Protein AF-A0A9W7L3V3-F1 (afdb_monomer)

Solvent-accessible surface area (backbone atoms only — not comparable to full-atom values): 12065 Å² total; per-residue (Å²): 108,57,69,56,48,26,57,43,50,62,50,76,96,56,59,62,76,46,76,46,72,43,87,90,43,70,44,82,52,103,77,35,40,34,32,35,32,40,40,28,41,88,87,49,75,46,61,32,34,37,39,40,37,42,56,82,81,44,80,87,52,54,62,63,61,46,52,52,52,48,41,38,55,54,39,51,51,47,41,38,67,70,45,41,58,59,43,40,75,61,70,37,96,65,66,49,62,41,29,66,52,72,48,60,73,84,72,54,70,85,62,62,52,89,65,69,70,78,80,75,88,65,96,62,83,43,26,37,37,44,32,29,46,58,73,66,71,93,80,57,87,87,68,80,84,68,52,71,69,56,48,54,51,51,52,51,51,51,51,48,53,52,62,63,54,59,91,40,58,68,64,52,51,52,47,45,74,74,44,61,47,49,39,92,77,44,76,76,67,51,52,69,72,55,60,72,40,46,66,70,63,72,76,109

Nearest PDB structures (foldseek):
  3tud-assembly1_A  TM=5.827E-01  e=7.939E-01  Homo sapiens
  6w3w-assembly1_A  TM=7.169E-01  e=2.017E+00  synthetic construct
  5ts4-assembly3_C  TM=7.698E-01  e=6.859E+00  synthetic construct
  3f40-assembly1_A-2  TM=7.471E-01  e=6.859E+00  Cytophaga hutchinsonii ATCC 33406
  8chv-assembly1_A  TM=4.718E-01  e=4.835E+00  Homo sapiens

pLDDT: mean 83.58, std 11.46, range [47.91, 97.06]

Organism: NCBI:txid2557542

Foldseek 3Di:
DQVVVCVQLVVPPWGFPDKDFDPPQWDDDPLKIKTWIFTDTPPDTFIKIKIWGWLVSCVPDDLLVSLLSQLVVVLVQCCQPPPVVLLVVLVQPDWHWSGKDFDCVVQPDLAPALDSPDDDDDPDIHIMMTITGDDDPVQDDPDPPDDPVRVVSVVVSVVSSCVSCPPVVVSVVVSCVRRVSNDVPDPRSDNPVVVVCPVVVVVD

Structure (mmCIF, N/CA/C/O backbone):
data_AF-A0A9W7L3V3-F1
#
_entry.id   AF-A0A9W7L3V3-F1
#
loop_
_atom_site.group_PDB
_atom_site.id
_atom_site.type_symbol
_atom_site.label_atom_id
_atom_site.label_alt_id
_atom_site.label_comp_id
_atom_site.label_asym_id
_atom_site.label_entity_id
_atom_site.label_seq_id
_atom_site.pdbx_PDB_ins_code
_atom_site.Cartn_x
_atom_site.Cartn_y
_atom_site.Cartn_z
_atom_site.occupancy
_atom_site.B_iso_or_equiv
_atom_site.auth_seq_id
_atom_site.auth_comp_id
_atom_site.auth_asym_id
_atom_site.auth_atom_id
_atom_site.pdbx_PDB_model_num
ATOM 1 N N . LYS A 1 1 ? -12.763 19.383 -1.040 1.00 78.56 1 LYS A N 1
ATOM 2 C CA . LYS A 1 1 ? -11.658 18.796 -0.243 1.00 78.56 1 LYS A CA 1
ATOM 3 C C . LYS A 1 1 ? -12.164 17.747 0.748 1.00 78.56 1 LYS A C 1
ATOM 5 O O . LYS A 1 1 ? -11.806 16.600 0.561 1.00 78.56 1 LYS A O 1
ATOM 10 N N . LEU A 1 2 ? -13.008 18.073 1.742 1.00 86.69 2 LEU A N 1
ATOM 11 C CA . LEU A 1 2 ? -13.547 17.042 2.655 1.00 86.69 2 LEU A CA 1
ATOM 12 C C . LEU A 1 2 ? -14.584 16.123 1.993 1.00 86.69 2 LEU A C 1
ATOM 14 O O . LEU A 1 2 ? -14.507 14.920 2.183 1.00 86.69 2 LEU A O 1
ATOM 18 N N . ASP A 1 3 ? -15.482 16.660 1.161 1.00 85.88 3 ASP A N 1
ATOM 19 C CA . ASP A 1 3 ? -16.473 15.831 0.448 1.00 85.88 3 ASP A CA 1
ATOM 20 C C . ASP A 1 3 ? -15.813 14.873 -0.560 1.00 85.88 3 ASP A C 1
ATOM 22 O O . ASP A 1 3 ? -16.215 13.727 -0.713 1.00 85.88 3 ASP A O 1
ATOM 26 N N . GLU A 1 4 ? -14.743 15.335 -1.209 1.00 87.94 4 GLU A N 1
ATOM 27 C CA . GLU A 1 4 ? -13.908 14.523 -2.099 1.00 87.94 4 GLU A CA 1
ATOM 28 C C . GLU A 1 4 ? -13.184 13.412 -1.330 1.00 87.94 4 GLU A C 1
ATOM 30 O O . GLU A 1 4 ? -13.171 12.268 -1.766 1.00 87.94 4 GLU A O 1
ATOM 35 N N . LEU A 1 5 ? -12.640 13.721 -0.149 1.00 87.69 5 LEU A N 1
ATOM 36 C CA . LEU A 1 5 ? -12.039 12.712 0.718 1.00 87.69 5 LEU A CA 1
ATOM 37 C C . LEU A 1 5 ? -13.082 11.714 1.239 1.00 87.69 5 LEU A C 1
ATOM 39 O O . LEU A 1 5 ? -12.801 10.524 1.273 1.00 87.69 5 LEU A O 1
ATOM 43 N N . ALA A 1 6 ? -14.290 12.162 1.587 1.00 88.69 6 ALA A N 1
ATOM 44 C CA . ALA A 1 6 ? -15.390 11.277 1.972 1.00 88.69 6 ALA A CA 1
ATOM 45 C C . ALA A 1 6 ? -15.761 10.319 0.832 1.00 88.69 6 ALA A C 1
ATOM 47 O O . ALA A 1 6 ? -15.927 9.122 1.067 1.00 88.69 6 ALA A O 1
ATOM 48 N N . PHE A 1 7 ? -15.802 10.827 -0.404 1.00 90.00 7 PHE A N 1
ATOM 49 C CA . PHE A 1 7 ? -15.997 10.013 -1.599 1.00 90.00 7 PHE A CA 1
ATOM 50 C C . PHE A 1 7 ? -14.869 8.990 -1.787 1.00 90.00 7 PHE A C 1
ATOM 52 O O . PHE A 1 7 ? -15.156 7.808 -1.971 1.00 90.00 7 PHE A O 1
ATOM 59 N N . ILE A 1 8 ? -13.603 9.417 -1.684 1.00 90.69 8 ILE A N 1
ATOM 60 C CA . ILE A 1 8 ? -12.429 8.536 -1.804 1.00 90.69 8 ILE A CA 1
ATOM 61 C C . ILE A 1 8 ? -12.463 7.429 -0.749 1.00 90.69 8 ILE A C 1
ATOM 63 O O . ILE A 1 8 ? -12.209 6.281 -1.086 1.00 90.69 8 ILE A O 1
ATOM 67 N N . LEU A 1 9 ? -12.788 7.760 0.503 1.00 91.00 9 LEU A N 1
ATOM 68 C CA . LEU A 1 9 ? -12.834 6.818 1.626 1.00 91.00 9 LEU A CA 1
ATOM 69 C C . LEU A 1 9 ? -14.099 5.942 1.645 1.00 91.00 9 LEU A C 1
ATOM 71 O O . LEU A 1 9 ? -14.277 5.148 2.568 1.00 91.00 9 LEU A O 1
ATOM 75 N N . GLY A 1 10 ? -15.007 6.109 0.677 1.00 87.62 10 GLY A N 1
ATOM 76 C CA . GLY A 1 10 ? -16.251 5.346 0.607 1.00 87.62 10 GLY A CA 1
ATOM 77 C C . GLY A 1 10 ? -17.235 5.632 1.747 1.00 87.62 10 GLY A C 1
ATOM 78 O O . GLY A 1 10 ? -18.120 4.814 1.997 1.00 87.62 10 GLY A O 1
ATOM 79 N N . ILE A 1 11 ? -17.110 6.777 2.427 1.00 86.62 11 ILE A N 1
ATOM 80 C CA . ILE A 1 11 ? -18.012 7.195 3.505 1.00 86.62 11 ILE A CA 1
ATOM 81 C C . ILE A 1 11 ? -19.306 7.701 2.862 1.00 86.62 11 ILE A C 1
ATOM 83 O O . ILE A 1 11 ? -19.408 8.841 2.408 1.00 86.62 11 ILE A O 1
ATOM 87 N N . LYS A 1 12 ? -20.288 6.803 2.774 1.00 76.81 12 LYS A N 1
ATOM 88 C CA . LYS A 1 12 ? -21.648 7.080 2.306 1.00 76.81 12 LYS A CA 1
ATOM 89 C C . LYS A 1 12 ? -22.487 7.379 3.547 1.00 76.81 12 LYS A C 1
ATOM 91 O O . LYS A 1 12 ? -22.367 6.672 4.536 1.00 76.81 12 LYS A O 1
ATOM 96 N N . ASP A 1 13 ? -23.284 8.439 3.512 1.00 81.44 13 ASP A N 1
ATOM 97 C CA . ASP A 1 13 ? -24.241 8.823 4.569 1.00 81.44 13 ASP A CA 1
ATOM 98 C C . ASP A 1 13 ? -23.689 9.594 5.779 1.00 81.44 13 ASP A C 1
ATOM 100 O O . ASP A 1 13 ? -24.468 10.058 6.613 1.00 81.44 13 ASP A O 1
ATOM 104 N N . GLU A 1 14 ? -22.382 9.854 5.840 1.00 83.69 14 GLU A N 1
ATOM 105 C CA . GLU A 1 14 ? -21.799 10.714 6.871 1.00 83.69 14 GLU A CA 1
ATOM 106 C C . GLU A 1 14 ? -20.938 11.828 6.287 1.00 83.69 14 GLU A C 1
ATOM 108 O O . GLU A 1 14 ? -20.181 11.649 5.334 1.00 83.69 14 GLU A O 1
ATOM 113 N N . LYS A 1 15 ? -21.037 13.011 6.898 1.00 89.25 15 LYS A N 1
ATOM 114 C CA . LYS A 1 15 ? -20.174 14.137 6.565 1.00 89.25 15 LYS A CA 1
ATOM 115 C C . LYS A 1 15 ? -18.914 14.074 7.420 1.00 89.25 15 LYS A C 1
ATOM 117 O O . LYS A 1 15 ? -19.008 14.112 8.647 1.00 89.25 15 LYS A O 1
ATOM 122 N N . ILE A 1 16 ? -17.751 14.058 6.772 1.00 92.31 16 ILE A N 1
ATOM 123 C CA . ILE A 1 16 ? -16.480 14.319 7.451 1.00 92.31 16 ILE A CA 1
ATOM 124 C C . ILE A 1 16 ? -16.509 15.762 7.960 1.00 92.31 16 ILE A C 1
ATOM 126 O O . ILE A 1 16 ? -16.655 16.710 7.181 1.00 92.31 16 ILE A O 1
ATOM 130 N N . THR A 1 17 ? -16.390 15.928 9.271 1.00 94.44 17 THR A N 1
ATOM 131 C CA . THR A 1 17 ? -16.373 17.237 9.931 1.00 94.44 17 THR A CA 1
ATOM 132 C C . THR A 1 17 ? -14.948 17.738 10.117 1.00 94.44 17 THR A C 1
ATOM 134 O O . THR A 1 17 ? -14.705 18.937 9.993 1.00 94.44 17 THR A O 1
ATOM 137 N N . GLU A 1 18 ? -14.004 16.827 10.342 1.00 95.12 18 GLU A N 1
ATOM 138 C CA . GLU A 1 18 ? -12.602 17.149 10.572 1.00 95.12 18 GLU A CA 1
ATOM 139 C C . GLU A 1 18 ? -11.690 16.017 10.097 1.00 95.12 18 GLU A C 1
ATOM 141 O O . GLU A 1 18 ? -12.019 14.835 10.207 1.00 95.12 18 GLU A O 1
ATOM 146 N N . VAL A 1 19 ? -10.518 16.399 9.585 1.00 95.06 19 VAL A N 1
ATOM 147 C CA . VAL A 1 19 ? -9.398 15.484 9.360 1.00 95.06 19 VAL A CA 1
ATOM 148 C C . VAL A 1 19 ? -8.136 16.135 9.882 1.00 95.06 19 VAL A C 1
ATOM 150 O O . VAL A 1 19 ? -7.803 17.254 9.487 1.00 95.06 19 VAL A O 1
ATOM 153 N N . SER A 1 20 ? -7.420 15.419 10.738 1.00 95.75 20 SER A N 1
ATOM 154 C CA . SER A 1 20 ? -6.125 15.839 11.258 1.00 95.75 20 SER A CA 1
ATOM 155 C C . SER A 1 20 ? -5.108 14.711 11.144 1.00 95.75 20 SER A C 1
ATOM 157 O O . SER A 1 20 ? -5.455 13.533 11.068 1.00 95.75 20 SER A O 1
ATOM 159 N N . ILE A 1 21 ? -3.831 15.074 11.091 1.00 95.50 21 ILE A N 1
ATOM 160 C CA . ILE A 1 21 ? -2.746 14.104 11.203 1.00 95.50 21 ILE A CA 1
ATOM 161 C C . ILE A 1 21 ? -2.566 13.793 12.689 1.00 95.50 21 ILE A C 1
ATOM 163 O O . ILE A 1 21 ? -2.474 14.710 13.505 1.00 95.50 21 ILE A O 1
ATOM 167 N N . SER A 1 22 ? -2.515 12.509 13.042 1.00 93.12 22 SER A N 1
ATOM 168 C CA . SER A 1 22 ? -2.197 12.080 14.400 1.00 93.12 22 SER A CA 1
ATOM 169 C C . SER A 1 22 ? -0.771 12.529 14.734 1.00 93.12 22 SER A C 1
ATOM 171 O O . SER A 1 22 ? 0.158 12.098 14.044 1.00 93.12 22 SER A O 1
ATOM 173 N N . PRO A 1 23 ? -0.563 13.351 15.775 1.00 92.31 23 PRO A N 1
ATOM 174 C CA . PRO A 1 23 ? 0.755 13.899 16.074 1.00 92.31 23 PRO A CA 1
ATOM 175 C C . PRO A 1 23 ? 1.817 12.813 16.273 1.00 92.31 23 PRO A C 1
ATOM 177 O O . PRO A 1 23 ? 1.608 11.871 17.039 1.00 92.31 23 PRO A O 1
ATOM 180 N N . GLY A 1 24 ? 2.960 12.954 15.598 1.00 89.75 24 GLY A N 1
ATOM 181 C CA . GLY A 1 24 ? 4.094 12.032 15.713 1.00 89.75 24 GLY A CA 1
ATOM 182 C C . GLY A 1 24 ? 3.933 10.735 14.917 1.00 89.75 24 GLY A C 1
ATOM 183 O O . GLY A 1 24 ? 4.764 9.839 15.049 1.00 89.75 24 GLY A O 1
ATOM 184 N N . SER A 1 25 ? 2.880 10.621 14.104 1.00 91.44 25 SER A N 1
ATOM 185 C CA . SER A 1 25 ? 2.678 9.487 13.195 1.00 91.44 25 SER A CA 1
ATOM 186 C C . SER A 1 25 ? 3.326 9.692 11.826 1.00 91.44 25 SER A C 1
ATOM 188 O O . SER A 1 25 ? 3.363 8.767 11.015 1.00 91.44 25 SER A O 1
ATOM 190 N N . GLU A 1 26 ? 3.809 10.901 11.550 1.00 94.62 26 GLU A N 1
ATOM 191 C CA . GLU A 1 26 ? 4.428 11.271 10.290 1.00 94.62 26 GLU A CA 1
ATOM 192 C C . GLU A 1 26 ? 5.768 10.564 10.112 1.00 94.62 26 GLU A C 1
ATOM 194 O O . GLU A 1 26 ? 6.713 10.730 10.885 1.00 94.62 26 GLU A O 1
ATOM 199 N N . VAL A 1 27 ? 5.861 9.785 9.043 1.00 90.44 27 VAL A N 1
ATOM 200 C CA . VAL A 1 27 ? 7.060 9.051 8.669 1.00 90.44 27 VAL A CA 1
ATOM 201 C C . VAL A 1 27 ? 7.460 9.475 7.262 1.00 90.44 27 VAL A C 1
ATOM 203 O O . VAL A 1 27 ? 6.760 9.206 6.284 1.00 90.44 27 VAL A O 1
ATOM 206 N N . HIS A 1 28 ? 8.625 10.113 7.163 1.00 89.44 28 HIS A N 1
ATOM 207 C CA . HIS A 1 28 ? 9.255 10.469 5.895 1.00 89.44 28 HIS A CA 1
ATOM 208 C C . HIS A 1 28 ? 10.334 9.436 5.565 1.00 89.44 28 HIS A C 1
ATOM 210 O O . HIS A 1 28 ? 11.408 9.413 6.168 1.00 89.44 28 HIS A O 1
ATOM 216 N N . GLN A 1 29 ? 10.043 8.557 4.610 1.0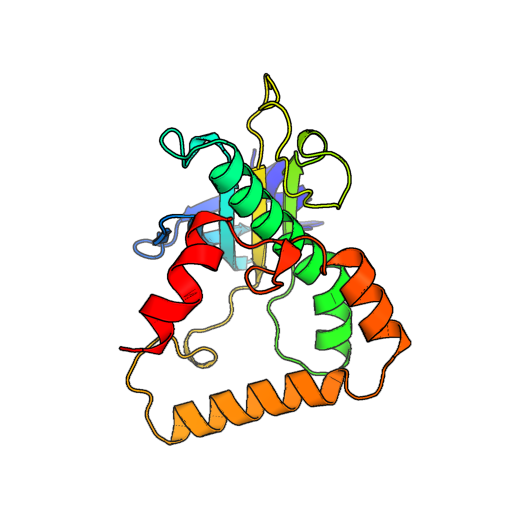0 83.81 29 GLN A N 1
ATOM 217 C CA . GLN A 1 29 ? 11.001 7.596 4.073 1.00 83.81 29 GLN A CA 1
ATOM 218 C C . GLN A 1 29 ? 11.614 8.121 2.776 1.00 83.81 29 GLN A C 1
ATOM 220 O O . GLN A 1 29 ? 11.076 8.997 2.104 1.00 83.81 29 GLN A O 1
ATOM 225 N N . SER A 1 30 ? 12.725 7.514 2.357 1.00 78.44 30 SER A N 1
ATOM 226 C CA . SER A 1 30 ? 13.423 7.868 1.114 1.00 78.44 30 SER A CA 1
ATOM 227 C C . SER A 1 30 ? 12.558 7.753 -0.151 1.00 78.44 30 SER A C 1
ATOM 229 O O . SER A 1 30 ? 12.917 8.309 -1.192 1.00 78.44 30 SER A O 1
ATOM 231 N N . ASN A 1 31 ? 11.437 7.027 -0.085 1.00 83.25 31 ASN A N 1
ATOM 232 C CA . ASN A 1 31 ? 10.571 6.699 -1.217 1.00 83.25 31 ASN A CA 1
ATOM 233 C C . ASN A 1 31 ? 9.077 6.972 -0.973 1.00 83.25 31 ASN A C 1
ATOM 235 O O . ASN A 1 31 ? 8.279 6.704 -1.868 1.00 83.25 31 ASN A O 1
ATOM 239 N N . SER A 1 32 ? 8.683 7.491 0.191 1.00 91.50 32 SER A N 1
ATOM 240 C CA . SER A 1 32 ? 7.276 7.754 0.511 1.00 91.50 32 SER A CA 1
ATOM 241 C C . SER A 1 32 ? 7.127 8.644 1.735 1.00 91.50 32 SER A C 1
ATOM 243 O O . SER A 1 32 ? 7.992 8.659 2.608 1.00 91.50 32 SER A O 1
ATOM 245 N N . GLU A 1 33 ? 5.979 9.298 1.837 1.00 94.06 33 GLU A N 1
ATOM 246 C CA . GLU A 1 33 ? 5.499 9.901 3.078 1.00 94.06 33 GLU A CA 1
ATOM 247 C C . GLU A 1 33 ? 4.291 9.112 3.566 1.00 94.06 33 GLU A C 1
ATOM 249 O O . GLU A 1 33 ? 3.448 8.708 2.763 1.00 94.06 33 GLU A O 1
ATOM 254 N N . SER A 1 34 ? 4.197 8.878 4.867 1.00 94.94 34 SER A N 1
ATOM 255 C CA . SER A 1 34 ? 3.033 8.229 5.463 1.00 94.94 34 SER A CA 1
ATOM 256 C C . SER A 1 34 ? 2.670 8.854 6.796 1.00 94.94 34 SER A C 1
ATOM 258 O O . SER A 1 34 ? 3.540 9.365 7.497 1.00 94.94 34 SER A O 1
ATOM 260 N N . SER A 1 35 ? 1.395 8.789 7.154 1.00 95.50 35 SER A N 1
ATOM 261 C CA . SER A 1 35 ? 0.891 9.256 8.440 1.00 95.50 35 SER A CA 1
ATOM 262 C C . SER A 1 35 ? -0.383 8.517 8.833 1.00 95.50 35 SER A C 1
ATOM 264 O O . SER A 1 35 ? -1.027 7.859 8.011 1.00 95.50 35 SER A O 1
ATOM 266 N N . LEU A 1 36 ? -0.753 8.625 10.106 1.00 95.25 36 LEU A N 1
ATOM 267 C CA . LEU A 1 36 ? -2.082 8.259 10.571 1.00 95.25 36 LEU A CA 1
ATOM 268 C C . LEU A 1 36 ? -2.969 9.502 10.529 1.00 95.25 36 LEU A C 1
ATOM 270 O O . LEU A 1 36 ? -2.602 10.554 11.049 1.00 95.25 36 LEU A O 1
ATOM 274 N N . LEU A 1 37 ? -4.137 9.380 9.915 1.00 95.88 37 LEU A N 1
ATOM 275 C CA . LEU A 1 37 ? -5.157 10.415 9.858 1.00 95.88 37 LEU A CA 1
ATOM 276 C C . LEU A 1 37 ? -6.255 10.087 10.864 1.00 95.88 37 LEU A C 1
ATOM 278 O O . LEU A 1 37 ? -6.801 8.985 10.839 1.00 95.88 37 LEU A O 1
ATOM 282 N N . LEU A 1 38 ? -6.591 11.047 11.718 1.00 96.12 38 LEU A N 1
ATOM 283 C CA . LEU A 1 38 ? -7.808 11.023 12.514 1.00 96.12 38 LEU A CA 1
ATOM 284 C C . LEU A 1 38 ? -8.923 11.648 11.677 1.00 96.12 38 LEU A C 1
ATOM 286 O O . LEU A 1 38 ? -8.882 12.842 11.376 1.00 96.12 38 LEU A O 1
ATOM 290 N N . VAL A 1 39 ? -9.894 10.830 11.280 1.00 95.19 39 VAL A N 1
ATOM 291 C CA . VAL A 1 39 ? -11.078 11.260 10.536 1.00 95.19 39 VAL A CA 1
ATOM 292 C C . VAL A 1 39 ? -12.267 11.267 11.483 1.00 95.19 39 VAL A C 1
ATOM 294 O O . VAL A 1 39 ? -12.667 10.218 11.994 1.00 95.19 39 VAL A O 1
ATOM 297 N N . THR A 1 40 ? -12.823 12.456 11.694 1.00 95.69 40 THR A N 1
ATOM 298 C CA . THR A 1 40 ? -13.990 12.688 12.543 1.00 95.69 40 THR A CA 1
ATOM 299 C C . THR A 1 40 ? -15.215 12.896 11.664 1.00 95.69 40 THR A C 1
ATOM 301 O O . THR A 1 40 ? -15.215 13.722 10.742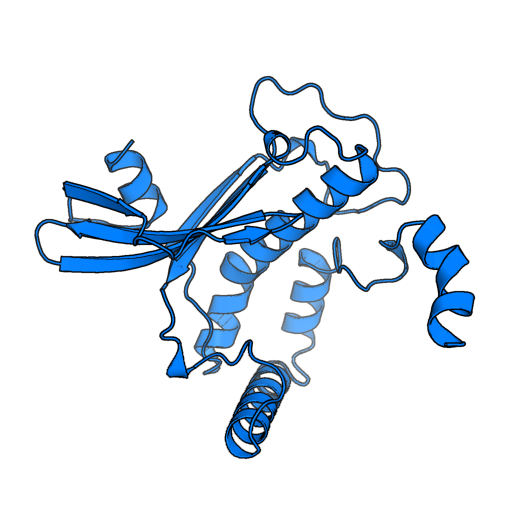 1.00 95.69 40 THR A O 1
ATOM 304 N N . THR A 1 41 ? -16.274 12.149 11.950 1.00 93.25 41 THR A N 1
ATOM 305 C CA . THR A 1 41 ? -17.606 12.341 11.378 1.00 93.25 41 THR A CA 1
ATOM 306 C C . THR A 1 41 ? -18.563 12.852 12.455 1.00 93.25 41 THR A C 1
ATOM 308 O O . THR A 1 41 ? -18.167 13.152 13.581 1.00 93.25 41 THR A O 1
ATOM 311 N N . ALA A 1 42 ? -19.848 12.988 12.127 1.00 90.12 42 ALA A N 1
ATOM 312 C CA . ALA A 1 42 ? -20.861 13.332 13.123 1.00 90.12 42 ALA A CA 1
ATOM 313 C C . ALA A 1 42 ? -21.089 12.222 14.171 1.00 90.12 42 ALA A C 1
ATOM 315 O O . ALA A 1 42 ? -21.603 12.512 15.250 1.00 90.12 42 ALA A O 1
ATOM 316 N N . SER A 1 43 ? -20.748 10.968 13.855 1.00 91.06 43 SER A N 1
ATOM 317 C CA . SER A 1 43 ? -21.075 9.794 14.673 1.00 91.06 43 SER A CA 1
ATOM 318 C C . SER A 1 43 ? -19.849 9.129 15.302 1.00 91.06 43 SER A C 1
ATOM 320 O O . SER A 1 43 ? -19.983 8.453 16.324 1.00 91.06 43 SER A O 1
ATOM 322 N N . SER A 1 44 ? -18.664 9.284 14.705 1.00 92.31 44 SER A N 1
ATOM 323 C CA . SER A 1 44 ? -17.498 8.490 15.076 1.00 92.31 44 SER A CA 1
ATOM 324 C C . SER A 1 44 ? -16.171 9.173 14.759 1.00 92.31 44 SER A C 1
ATOM 326 O O . SER A 1 44 ? -16.084 10.099 13.952 1.00 92.31 44 SER A O 1
ATOM 328 N N . ASN A 1 45 ? -15.123 8.657 15.400 1.00 93.12 45 ASN A N 1
ATOM 329 C CA . ASN A 1 45 ? -13.738 8.950 15.071 1.00 93.12 45 ASN A CA 1
ATOM 330 C C . ASN A 1 45 ? -13.089 7.664 14.572 1.00 93.12 45 ASN A C 1
ATOM 332 O O . ASN A 1 45 ? -13.214 6.616 15.210 1.00 93.12 45 ASN A O 1
ATOM 336 N N . SER A 1 46 ? -12.362 7.749 13.466 1.00 93.38 46 SER A N 1
ATOM 337 C CA . SER A 1 46 ? -11.620 6.627 12.899 1.00 93.38 46 SER A CA 1
ATOM 338 C C . SER A 1 46 ? -10.175 7.018 12.630 1.00 93.38 46 SER A C 1
ATOM 340 O O . SER A 1 46 ? -9.868 8.178 12.355 1.00 93.38 46 SER A O 1
ATOM 342 N N . VAL A 1 47 ? -9.278 6.040 12.739 1.00 95.06 47 VAL A N 1
ATOM 343 C CA . VAL A 1 47 ? -7.869 6.206 12.384 1.00 95.06 47 VAL A CA 1
ATOM 344 C C . VAL A 1 47 ? -7.631 5.497 11.060 1.00 95.06 47 VAL A C 1
ATOM 346 O O . VAL A 1 47 ? -8.000 4.334 10.890 1.00 95.06 47 VAL A O 1
ATOM 349 N N . ILE A 1 48 ? -7.016 6.207 10.123 1.00 95.44 48 ILE A N 1
ATOM 350 C CA . ILE A 1 48 ? -6.735 5.733 8.770 1.00 95.44 48 ILE A CA 1
ATOM 351 C C . ILE A 1 48 ? -5.243 5.869 8.518 1.00 95.44 48 ILE A C 1
ATOM 353 O O . ILE A 1 48 ? -4.651 6.902 8.813 1.00 95.44 48 ILE A O 1
ATOM 357 N N . PHE A 1 49 ? -4.622 4.844 7.949 1.00 95.38 49 PHE A N 1
ATOM 358 C CA . PHE A 1 49 ? -3.259 4.959 7.455 1.00 95.38 49 PHE A CA 1
ATOM 359 C C . PHE A 1 49 ? -3.275 5.594 6.065 1.00 95.38 49 PHE A C 1
ATOM 361 O O . PHE A 1 49 ? -3.946 5.094 5.164 1.00 95.38 49 PHE A O 1
ATOM 368 N N . ALA A 1 50 ? -2.526 6.676 5.883 1.00 96.00 50 ALA A N 1
ATOM 369 C CA . ALA A 1 50 ? -2.346 7.332 4.598 1.00 96.00 50 ALA A CA 1
ATOM 370 C C . ALA A 1 50 ? -0.890 7.213 4.149 1.00 96.00 50 ALA A C 1
ATOM 372 O O . ALA A 1 50 ? 0.033 7.502 4.911 1.00 96.00 50 ALA A O 1
ATOM 373 N N . LYS A 1 51 ? -0.682 6.839 2.888 1.00 96.25 51 LYS A N 1
ATOM 374 C CA . LYS A 1 51 ? 0.632 6.814 2.241 1.00 96.25 51 LYS A CA 1
ATOM 375 C C . LYS A 1 51 ? 0.580 7.596 0.944 1.00 96.25 51 LYS A C 1
ATOM 377 O O . LYS A 1 51 ? -0.329 7.411 0.142 1.00 96.25 51 LYS A O 1
ATOM 382 N N . LYS A 1 52 ? 1.577 8.446 0.724 1.00 95.06 52 LYS A N 1
ATOM 383 C CA . LYS A 1 52 ? 1.731 9.284 -0.461 1.00 95.06 52 LYS A CA 1
ATOM 384 C C . LYS A 1 52 ? 3.072 9.013 -1.128 1.00 95.06 52 LYS A C 1
ATOM 386 O O . LYS A 1 52 ? 4.123 9.022 -0.485 1.00 95.06 52 LYS A O 1
ATOM 391 N N . VAL A 1 53 ? 3.031 8.833 -2.443 1.00 93.81 53 VAL A N 1
ATOM 392 C CA . VAL A 1 53 ? 4.215 8.719 -3.295 1.00 93.81 53 VAL A CA 1
ATOM 393 C C . VAL A 1 53 ? 3.966 9.521 -4.564 1.00 93.81 53 VAL A C 1
ATOM 395 O O . VAL A 1 53 ? 3.195 9.110 -5.425 1.00 93.81 53 VAL A O 1
ATOM 398 N N . THR A 1 54 ? 4.623 10.671 -4.692 1.00 91.94 54 THR A N 1
ATOM 399 C CA . THR A 1 54 ? 4.549 11.525 -5.884 1.00 91.94 54 THR A CA 1
ATOM 400 C C . THR A 1 54 ? 5.947 11.848 -6.387 1.00 91.94 54 THR A C 1
ATOM 402 O O . THR A 1 54 ? 6.894 11.921 -5.606 1.00 91.94 54 THR A O 1
ATOM 405 N N . ALA A 1 55 ? 6.095 12.067 -7.693 1.00 88.94 55 ALA A N 1
ATOM 406 C CA . ALA A 1 55 ? 7.366 12.430 -8.320 1.00 88.94 55 ALA A CA 1
ATOM 407 C C . ALA A 1 55 ? 7.995 13.671 -7.658 1.00 88.94 55 ALA A C 1
ATOM 409 O O . ALA A 1 55 ? 9.198 13.721 -7.411 1.00 88.94 55 ALA A O 1
ATOM 410 N N . SER A 1 56 ? 7.153 14.635 -7.279 1.00 87.94 56 SER A N 1
ATOM 411 C CA . SER A 1 56 ? 7.548 15.867 -6.591 1.00 87.94 56 SER A CA 1
ATOM 412 C C . SER A 1 56 ? 8.192 15.665 -5.217 1.00 87.94 56 SER A C 1
ATOM 414 O O . SER A 1 56 ? 8.895 16.561 -4.760 1.00 87.94 56 SER A O 1
ATOM 416 N N . LEU A 1 57 ? 8.006 14.510 -4.567 1.00 86.50 57 LEU A N 1
ATOM 417 C CA . LEU A 1 57 ? 8.691 14.193 -3.307 1.00 86.50 57 LEU A CA 1
ATOM 418 C C . LEU A 1 57 ? 10.171 13.853 -3.519 1.00 86.50 57 LEU A C 1
ATOM 420 O O . LEU A 1 57 ? 10.939 13.821 -2.561 1.00 86.50 57 LEU A O 1
ATOM 424 N N . PHE A 1 58 ? 10.591 13.595 -4.763 1.00 82.19 58 PHE A N 1
ATOM 425 C CA . PHE A 1 58 ? 11.931 13.100 -5.072 1.00 82.19 58 PHE A CA 1
ATOM 426 C C . PHE A 1 58 ? 12.611 13.877 -6.210 1.00 82.19 58 PHE A C 1
ATOM 428 O O . PHE A 1 58 ? 13.101 13.256 -7.156 1.00 82.19 58 PHE A O 1
ATOM 435 N N . PRO A 1 59 ? 12.716 15.217 -6.126 1.00 81.00 59 PRO A N 1
ATOM 436 C CA . PRO A 1 59 ? 13.233 16.044 -7.221 1.00 81.00 59 PRO A CA 1
ATOM 437 C C . PRO A 1 59 ? 14.695 15.739 -7.587 1.00 81.00 59 PRO A C 1
ATOM 439 O O . PRO A 1 59 ? 15.136 16.053 -8.687 1.00 81.00 59 PRO A O 1
ATOM 442 N N . SER A 1 60 ? 15.456 15.122 -6.678 1.00 84.25 60 SER A N 1
ATOM 443 C CA . SER A 1 60 ? 16.859 14.746 -6.880 1.00 84.25 60 SER A CA 1
ATOM 444 C C . SER A 1 60 ? 17.063 13.341 -7.458 1.00 84.25 60 SER A C 1
ATOM 446 O O . SER A 1 60 ? 18.196 12.977 -7.782 1.00 84.25 60 SER A O 1
ATOM 448 N N . LYS A 1 61 ? 16.011 12.516 -7.582 1.00 83.62 61 LYS A N 1
ATOM 449 C CA . LYS A 1 61 ? 16.141 11.169 -8.155 1.00 83.62 61 LYS A CA 1
ATOM 450 C C . LYS A 1 61 ? 16.198 11.240 -9.673 1.00 83.62 61 LYS A C 1
ATOM 452 O O . LYS A 1 61 ? 15.412 11.931 -10.309 1.00 83.62 61 LYS A O 1
ATOM 457 N N . SER A 1 62 ? 17.079 10.432 -10.262 1.00 85.81 62 SER A N 1
ATOM 458 C CA . SER A 1 62 ? 17.048 10.200 -11.704 1.00 85.81 62 SER A CA 1
ATOM 459 C C . SER A 1 62 ? 15.701 9.604 -12.119 1.00 85.81 62 SER A C 1
ATOM 461 O O . SER A 1 62 ? 15.110 8.807 -11.379 1.00 85.81 62 SER A O 1
ATOM 463 N N . TRP A 1 63 ? 15.241 9.944 -13.325 1.00 84.88 63 TRP A N 1
ATOM 464 C CA . TRP A 1 63 ? 13.993 9.416 -13.875 1.00 84.88 63 TRP A CA 1
ATOM 465 C C . TRP A 1 63 ? 13.853 7.884 -13.756 1.00 84.88 63 TRP A C 1
ATOM 467 O O . TRP A 1 63 ? 12.835 7.449 -13.223 1.00 84.88 63 TRP A O 1
ATOM 477 N N . PRO A 1 64 ? 14.856 7.046 -14.100 1.00 81.38 64 PRO A N 1
ATOM 478 C CA . PRO A 1 64 ? 14.742 5.595 -13.927 1.00 81.38 64 PRO A CA 1
ATOM 479 C C . PRO A 1 64 ? 14.417 5.161 -12.485 1.00 81.38 64 PRO A C 1
ATOM 481 O O . PRO A 1 64 ? 13.597 4.270 -12.260 1.00 81.38 64 PRO A O 1
ATOM 484 N N . ASN A 1 65 ? 15.045 5.793 -11.488 1.00 81.25 65 ASN A N 1
ATOM 485 C CA . ASN A 1 65 ? 14.835 5.459 -10.077 1.00 81.25 65 ASN A CA 1
ATOM 486 C C . ASN A 1 65 ? 13.492 5.992 -9.558 1.00 81.25 65 ASN A C 1
ATOM 488 O O . ASN A 1 65 ? 12.828 5.334 -8.751 1.00 81.25 65 ASN A O 1
ATOM 492 N N . MET A 1 66 ? 13.083 7.171 -10.028 1.00 86.62 66 MET A N 1
ATOM 493 C CA . MET A 1 66 ? 11.781 7.754 -9.716 1.00 86.62 66 MET A CA 1
ATOM 494 C C . MET A 1 66 ? 10.647 6.929 -10.330 1.00 86.62 66 MET A C 1
ATOM 496 O O . MET A 1 66 ? 9.744 6.525 -9.604 1.00 86.62 66 MET A O 1
ATOM 500 N N . ARG A 1 67 ? 10.740 6.579 -11.619 1.00 84.62 67 ARG A N 1
ATOM 501 C CA . ARG A 1 67 ? 9.801 5.687 -12.313 1.00 84.62 67 ARG A CA 1
ATOM 502 C C . ARG A 1 67 ? 9.649 4.361 -11.575 1.00 84.62 67 ARG A C 1
ATOM 504 O O . ARG A 1 67 ? 8.527 3.960 -11.299 1.00 84.62 67 ARG A O 1
ATOM 511 N N . ARG A 1 68 ? 10.757 3.730 -11.164 1.00 82.50 68 ARG A N 1
ATOM 512 C CA . ARG A 1 68 ? 10.728 2.501 -10.348 1.00 82.50 68 ARG A CA 1
ATOM 513 C C . ARG A 1 68 ? 9.931 2.689 -9.051 1.00 82.50 68 ARG A C 1
ATOM 515 O O . ARG A 1 68 ? 9.084 1.864 -8.735 1.00 82.50 68 ARG A O 1
ATOM 522 N N . THR A 1 69 ? 10.164 3.791 -8.333 1.00 86.69 69 THR A N 1
ATOM 523 C CA . THR A 1 69 ? 9.431 4.119 -7.094 1.00 86.69 69 THR A CA 1
ATOM 524 C C . THR A 1 69 ? 7.929 4.291 -7.352 1.00 86.69 69 THR A C 1
ATOM 526 O O . THR A 1 69 ? 7.109 3.784 -6.592 1.00 86.69 69 THR A O 1
ATOM 529 N N . LEU A 1 70 ? 7.564 4.965 -8.444 1.00 88.50 70 LEU A N 1
ATOM 530 C CA . LEU A 1 70 ? 6.171 5.180 -8.841 1.00 88.50 70 LEU A CA 1
ATOM 531 C C . LEU A 1 70 ? 5.486 3.869 -9.262 1.00 88.50 70 LEU A C 1
ATOM 533 O O . LEU A 1 70 ? 4.336 3.628 -8.909 1.00 88.50 70 LEU A O 1
ATOM 537 N N . CYS A 1 71 ? 6.200 2.969 -9.939 1.00 85.75 71 CYS A N 1
ATOM 538 C CA . CYS A 1 71 ? 5.687 1.635 -10.241 1.00 85.75 71 CYS A CA 1
ATOM 539 C C . CYS A 1 71 ? 5.445 0.798 -8.970 1.00 85.75 71 CYS A C 1
ATOM 541 O O . CYS A 1 71 ? 4.489 0.028 -8.938 1.00 85.75 71 CYS A O 1
ATOM 543 N N . TYR A 1 72 ? 6.252 0.960 -7.913 1.00 86.19 72 TYR A N 1
ATOM 544 C CA . TYR A 1 72 ? 6.026 0.255 -6.644 1.00 86.19 72 TYR A CA 1
ATOM 545 C C . TYR A 1 72 ? 4.712 0.655 -5.980 1.00 86.19 72 TYR A C 1
ATOM 547 O O . TYR A 1 72 ? 3.934 -0.223 -5.619 1.00 86.19 72 TYR A O 1
ATOM 555 N N . ILE A 1 73 ? 4.428 1.956 -5.861 1.00 90.00 73 ILE A N 1
ATOM 556 C CA . ILE A 1 73 ? 3.158 2.405 -5.273 1.00 90.00 73 ILE A CA 1
ATOM 557 C C . ILE A 1 73 ? 1.960 2.022 -6.157 1.00 90.00 73 ILE A C 1
ATOM 559 O O . ILE A 1 73 ? 0.925 1.631 -5.626 1.00 90.00 73 ILE A O 1
ATOM 563 N N . ARG A 1 74 ? 2.103 2.036 -7.492 1.00 88.94 74 ARG A N 1
ATOM 564 C CA . ARG A 1 74 ? 1.069 1.533 -8.412 1.00 88.94 74 ARG A CA 1
ATOM 565 C C . ARG A 1 74 ? 0.742 0.067 -8.126 1.00 88.94 74 ARG A C 1
ATOM 567 O O . ARG A 1 74 ? -0.428 -0.301 -8.057 1.00 88.94 74 ARG A O 1
ATOM 574 N N . ASN A 1 75 ? 1.768 -0.761 -7.935 1.00 87.31 75 ASN A N 1
ATOM 575 C CA . ASN A 1 75 ? 1.592 -2.174 -7.608 1.00 87.31 75 ASN A CA 1
ATOM 576 C C . ASN A 1 75 ? 1.005 -2.384 -6.211 1.00 87.31 75 ASN A C 1
ATOM 578 O O . ASN A 1 75 ? 0.179 -3.269 -6.037 1.00 87.31 75 ASN A O 1
ATOM 582 N N . GLU A 1 76 ? 1.401 -1.577 -5.230 1.00 90.56 76 GLU A N 1
ATOM 583 C CA . GLU A 1 76 ? 0.852 -1.636 -3.874 1.00 90.56 76 GLU A CA 1
ATOM 584 C C . GLU A 1 76 ? -0.639 -1.268 -3.854 1.00 90.56 76 GLU A C 1
ATOM 586 O O . GLU A 1 76 ? -1.434 -1.988 -3.256 1.00 90.56 76 GLU A O 1
ATOM 591 N N . ILE A 1 77 ? -1.045 -0.217 -4.576 1.00 91.88 77 ILE A N 1
ATOM 592 C CA . ILE A 1 77 ? -2.460 0.153 -4.740 1.00 91.88 77 ILE A CA 1
ATOM 593 C C . ILE A 1 77 ? -3.248 -0.994 -5.385 1.00 91.88 77 ILE A C 1
ATOM 595 O O . ILE A 1 77 ? -4.286 -1.389 -4.858 1.00 91.88 77 ILE A O 1
ATOM 599 N N . ARG A 1 78 ? -2.739 -1.581 -6.476 1.00 89.19 78 ARG A N 1
ATOM 600 C CA . ARG A 1 78 ? -3.359 -2.753 -7.124 1.00 89.19 78 ARG A CA 1
ATOM 601 C C . ARG A 1 78 ? -3.454 -3.952 -6.191 1.00 89.19 78 ARG A C 1
ATOM 603 O O . ARG A 1 78 ? -4.495 -4.592 -6.138 1.00 89.19 78 ARG A O 1
ATOM 610 N N . PHE A 1 79 ? -2.403 -4.236 -5.422 1.00 90.62 79 PHE A N 1
ATOM 611 C CA . PHE A 1 79 ? -2.414 -5.316 -4.439 1.00 90.62 79 PHE A CA 1
ATOM 612 C C . PHE A 1 79 ? -3.572 -5.149 -3.454 1.00 90.62 79 PHE A C 1
ATOM 614 O O . PHE A 1 79 ? -4.374 -6.064 -3.291 1.00 90.62 79 PHE A O 1
ATOM 621 N N . TYR A 1 80 ? -3.703 -3.972 -2.841 1.00 93.81 80 TYR A N 1
ATOM 622 C CA . TYR A 1 80 ? -4.761 -3.724 -1.863 1.00 93.81 80 TYR A CA 1
ATOM 623 C C . TYR A 1 80 ? -6.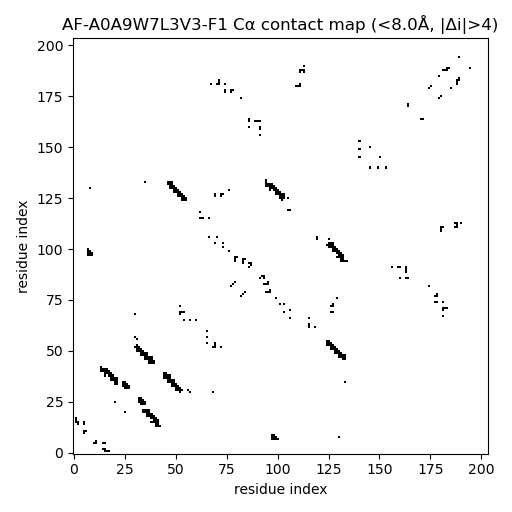163 -3.648 -2.470 1.00 93.81 80 TYR A C 1
ATOM 625 O O . TYR A 1 80 ? -7.130 -3.988 -1.793 1.00 93.81 80 TYR A O 1
ATOM 633 N N . ARG A 1 81 ? -6.286 -3.217 -3.726 1.00 92.38 81 ARG A N 1
ATOM 634 C CA . ARG A 1 81 ? -7.576 -3.112 -4.413 1.00 92.38 81 ARG A CA 1
ATOM 635 C C . ARG A 1 81 ? -8.079 -4.455 -4.924 1.00 92.38 81 ARG A C 1
ATOM 637 O O . ARG A 1 81 ? -9.241 -4.784 -4.714 1.00 92.38 81 ARG A O 1
ATOM 644 N N . ASP A 1 82 ? -7.203 -5.209 -5.575 1.00 88.88 82 ASP A N 1
ATOM 645 C CA . ASP A 1 82 ? -7.596 -6.341 -6.410 1.00 88.88 82 ASP A CA 1
ATOM 646 C C . ASP A 1 82 ? -7.346 -7.682 -5.681 1.00 88.88 82 ASP A C 1
ATOM 648 O O . ASP A 1 82 ? -8.126 -8.619 -5.821 1.00 88.88 82 ASP A O 1
ATOM 652 N N . TYR A 1 83 ? -6.323 -7.766 -4.814 1.00 88.50 83 TYR A N 1
ATOM 653 C CA . TYR A 1 83 ? -5.868 -9.040 -4.225 1.00 88.50 83 TYR A CA 1
ATOM 654 C C . TYR A 1 83 ? -6.079 -9.166 -2.721 1.00 88.50 83 TYR A C 1
ATOM 656 O O . TYR A 1 83 ? -6.482 -10.227 -2.238 1.00 88.50 83 TYR A O 1
ATOM 664 N N . ALA A 1 84 ? -5.828 -8.102 -1.958 1.00 91.94 84 ALA A N 1
ATOM 665 C CA . ALA A 1 84 ? -6.042 -8.120 -0.516 1.00 91.94 84 ALA A CA 1
ATOM 666 C C . ALA A 1 84 ? -7.471 -8.560 -0.136 1.00 91.94 84 ALA A C 1
ATOM 668 O O . ALA A 1 84 ? -7.579 -9.364 0.788 1.00 91.94 84 ALA A O 1
ATOM 669 N N . PRO A 1 85 ? -8.552 -8.172 -0.851 1.00 93.00 85 PRO A N 1
ATOM 670 C CA . PRO A 1 85 ? -9.896 -8.669 -0.552 1.00 93.00 85 PRO A CA 1
ATOM 671 C C . PRO A 1 85 ? -10.031 -10.193 -0.678 1.00 93.00 85 PRO A C 1
ATOM 673 O O . PRO A 1 85 ? -10.681 -10.817 0.160 1.00 93.00 85 PRO A O 1
ATOM 676 N N . VAL A 1 86 ? -9.379 -10.810 -1.673 1.00 92.06 86 VAL A N 1
ATOM 677 C CA . VAL A 1 86 ? -9.373 -12.272 -1.856 1.00 92.06 86 VAL A CA 1
ATOM 678 C C . VAL A 1 86 ? -8.679 -12.949 -0.675 1.00 92.06 86 VAL A C 1
ATOM 680 O O . VAL A 1 86 ? -9.216 -13.890 -0.095 1.00 92.06 86 VAL A O 1
ATOM 683 N N . LEU A 1 87 ? -7.512 -12.441 -0.272 1.00 91.50 87 LEU A N 1
ATOM 684 C CA . LEU A 1 87 ? -6.742 -12.977 0.854 1.00 91.50 87 LEU A CA 1
ATOM 685 C C . LEU A 1 87 ? -7.469 -12.787 2.195 1.00 91.50 87 LEU A C 1
ATOM 687 O O . LEU A 1 87 ? -7.508 -13.708 3.012 1.00 91.50 87 LEU A O 1
ATOM 691 N N . VAL A 1 88 ? -8.106 -11.633 2.406 1.00 92.31 88 VAL A N 1
ATOM 692 C CA . VAL A 1 88 ? -8.963 -11.369 3.574 1.00 92.31 88 VAL A CA 1
ATOM 693 C C . VAL A 1 88 ? -10.145 -12.337 3.603 1.00 92.31 88 VAL A C 1
ATOM 695 O O . VAL A 1 88 ? -10.427 -12.916 4.651 1.00 92.31 88 VAL A O 1
ATOM 698 N N . GLY A 1 89 ? -10.775 -12.606 2.454 1.00 91.44 89 GLY A N 1
ATOM 699 C CA . GLY A 1 89 ? -11.818 -13.629 2.316 1.00 91.44 89 GLY A CA 1
ATOM 700 C C . GLY A 1 89 ? -11.352 -15.045 2.680 1.00 91.44 89 GLY A C 1
ATOM 701 O O . GLY A 1 89 ? -12.166 -15.882 3.065 1.00 91.44 89 GLY A O 1
ATOM 702 N N . ARG A 1 90 ? -10.040 -15.302 2.630 1.00 92.75 90 ARG A N 1
ATOM 703 C CA . ARG A 1 90 ? -9.388 -16.555 3.052 1.00 92.75 90 ARG A CA 1
ATOM 704 C C . ARG A 1 90 ? -8.838 -16.507 4.483 1.00 92.75 90 ARG A C 1
ATOM 706 O O . ARG A 1 90 ? -8.150 -17.431 4.911 1.00 92.75 90 ARG A O 1
ATOM 713 N N . GLY A 1 91 ? -9.143 -15.452 5.237 1.00 89.62 91 GLY A N 1
ATOM 714 C CA . GLY A 1 91 ? -8.761 -15.302 6.641 1.00 89.62 91 GLY A CA 1
ATOM 715 C C . GLY A 1 91 ? -7.362 -14.727 6.875 1.00 89.62 91 GLY A C 1
ATOM 716 O O . GLY A 1 91 ? -6.845 -14.836 7.989 1.00 89.62 91 GLY A O 1
ATOM 717 N N . VAL A 1 92 ? -6.729 -14.121 5.865 1.00 90.19 92 VAL A N 1
ATOM 718 C CA . VAL A 1 92 ? -5.463 -13.397 6.050 1.00 90.19 92 VAL A CA 1
ATOM 719 C C . VAL A 1 92 ? -5.754 -12.001 6.627 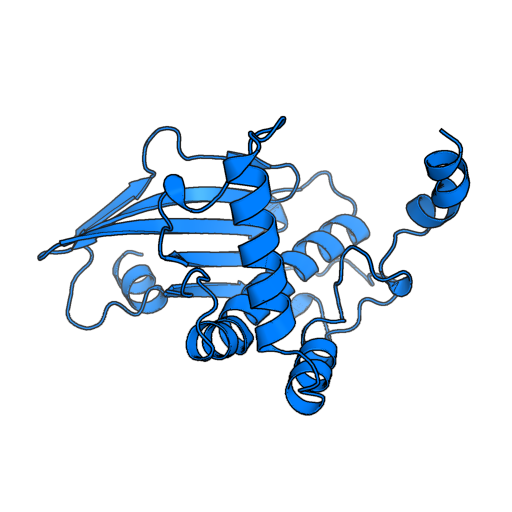1.00 90.19 92 VAL A C 1
ATOM 721 O O . VAL A 1 92 ? -6.507 -11.241 6.018 1.00 90.19 92 VAL A O 1
ATOM 724 N N . PRO A 1 93 ? -5.163 -11.621 7.776 1.00 86.88 93 PRO A N 1
ATOM 725 C CA . PRO A 1 93 ? -5.442 -10.341 8.428 1.00 86.88 93 PRO A CA 1
ATOM 726 C C . PRO A 1 93 ? -4.659 -9.192 7.770 1.00 86.88 93 PRO A C 1
ATOM 728 O O . PRO A 1 93 ? -3.621 -8.759 8.272 1.00 86.88 93 PRO A O 1
ATOM 731 N N . LEU A 1 94 ? -5.145 -8.712 6.624 1.00 89.69 94 LEU A N 1
ATOM 732 C CA . LEU A 1 94 ? -4.582 -7.561 5.910 1.00 89.69 94 LEU A CA 1
ATOM 733 C C . LEU A 1 94 ? -5.386 -6.279 6.176 1.00 89.69 94 LEU A C 1
ATOM 735 O O . LEU A 1 94 ? -6.591 -6.354 6.424 1.00 89.69 94 LEU A O 1
ATOM 739 N N . PRO A 1 95 ? -4.750 -5.095 6.073 1.00 92.31 95 PRO A N 1
ATOM 740 C CA . PRO A 1 95 ? -5.476 -3.834 6.047 1.00 92.31 95 PRO A CA 1
ATOM 741 C C . PRO A 1 95 ? -6.468 -3.789 4.879 1.00 92.31 95 PRO A C 1
ATOM 743 O O . PRO A 1 95 ? -6.161 -4.228 3.770 1.00 92.31 95 PRO A O 1
ATOM 746 N N . VAL A 1 96 ? -7.637 -3.202 5.117 1.00 93.19 96 VAL A N 1
ATOM 747 C CA . VAL A 1 96 ? -8.654 -2.960 4.092 1.00 93.19 96 VAL A CA 1
ATOM 748 C C . VAL A 1 96 ? -8.333 -1.662 3.359 1.00 93.19 96 VAL A C 1
ATOM 750 O O . VAL A 1 96 ? -8.058 -0.642 3.993 1.00 93.19 96 VAL A O 1
ATOM 753 N N . LEU A 1 97 ? -8.400 -1.686 2.027 1.00 95.88 97 LEU A N 1
ATOM 754 C CA . LEU A 1 97 ? -8.350 -0.475 1.216 1.00 95.88 97 LEU A CA 1
ATOM 755 C C . LEU A 1 97 ? -9.620 0.348 1.437 1.00 95.88 97 LEU A C 1
ATOM 757 O O . LEU A 1 97 ? -10.712 -0.099 1.096 1.00 95.88 97 LEU A O 1
ATOM 761 N N . LEU A 1 98 ? -9.469 1.555 1.975 1.00 95.81 98 LEU A N 1
ATOM 762 C CA . LEU A 1 98 ? -10.575 2.504 2.117 1.00 95.81 98 LEU A CA 1
ATOM 763 C C . LEU A 1 98 ? -10.723 3.368 0.866 1.00 95.81 98 LEU A C 1
ATOM 765 O O . LEU A 1 98 ? -11.833 3.730 0.500 1.00 95.81 98 LEU A O 1
ATOM 769 N N . GLY A 1 99 ? -9.605 3.671 0.206 1.00 95.50 99 GLY A N 1
ATOM 770 C CA . GLY A 1 99 ? -9.580 4.450 -1.022 1.00 95.50 99 GLY A CA 1
ATOM 771 C C . GLY A 1 99 ? -8.173 4.651 -1.564 1.00 95.50 99 GLY A C 1
ATOM 772 O O . GLY A 1 99 ? -7.176 4.455 -0.863 1.00 95.50 99 GLY A O 1
ATOM 773 N N . SER A 1 100 ? -8.083 5.089 -2.813 1.00 95.25 100 SER A N 1
ATOM 774 C CA . SER A 1 100 ? -6.835 5.541 -3.421 1.00 95.25 100 SER A CA 1
ATOM 775 C C . SER A 1 100 ? -7.104 6.645 -4.433 1.00 95.25 100 SER A C 1
ATOM 777 O O . SER A 1 100 ? -8.190 6.733 -5.004 1.00 95.25 100 SER A O 1
ATOM 779 N N . THR A 1 101 ? -6.101 7.480 -4.668 1.00 93.56 101 THR A N 1
ATOM 780 C CA . THR A 1 101 ? -6.057 8.386 -5.817 1.00 93.56 101 THR A CA 1
ATOM 781 C C . THR A 1 101 ? -4.736 8.186 -6.521 1.00 93.56 101 THR A C 1
ATOM 783 O O . THR A 1 101 ? -3.701 8.059 -5.869 1.00 93.56 101 THR A O 1
ATOM 786 N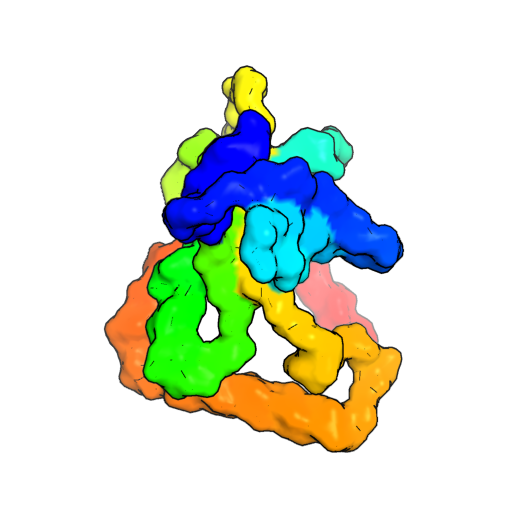 N . ASP A 1 102 ? -4.741 8.145 -7.844 1.00 91.31 102 ASP A N 1
ATOM 787 C CA . ASP A 1 102 ? -3.510 8.004 -8.597 1.00 91.31 102 ASP A CA 1
ATOM 788 C C . ASP A 1 102 ? -3.617 8.584 -10.001 1.00 91.31 102 ASP A C 1
ATOM 790 O O . ASP A 1 102 ? -4.693 8.675 -10.583 1.00 91.31 102 ASP A O 1
ATOM 794 N N . ASN A 1 103 ? -2.468 8.999 -10.521 1.00 89.31 103 ASN A N 1
ATOM 795 C CA . ASN A 1 103 ? -2.280 9.391 -11.906 1.00 89.31 103 ASN A CA 1
ATOM 796 C C . ASN A 1 103 ? -1.032 8.665 -12.407 1.00 89.31 103 ASN A C 1
ATOM 798 O O . ASN A 1 103 ? 0.067 9.217 -12.391 1.00 89.31 103 ASN A O 1
ATOM 802 N N . PHE A 1 104 ? -1.187 7.387 -12.764 1.00 86.69 104 PHE A N 1
ATOM 803 C CA . PHE A 1 104 ? -0.100 6.547 -13.280 1.00 86.69 104 PHE A CA 1
ATOM 804 C C . PHE A 1 104 ? -0.199 6.249 -14.777 1.00 86.69 104 PHE A C 1
ATOM 806 O O . PHE A 1 104 ? 0.660 5.536 -15.297 1.00 86.69 104 PHE A O 1
ATOM 813 N N . GLU A 1 105 ? -1.194 6.788 -15.483 1.00 81.88 105 GLU A N 1
ATOM 814 C CA . GLU A 1 105 ? -1.385 6.560 -16.925 1.00 81.88 105 GLU A CA 1
ATOM 815 C C . GLU A 1 105 ? -0.141 6.966 -17.727 1.00 81.88 105 GLU A C 1
ATOM 817 O O . GLU A 1 105 ? 0.318 6.246 -18.615 1.00 81.88 105 GLU A O 1
ATOM 822 N N . ALA A 1 106 ? 0.492 8.070 -17.323 1.00 77.50 106 ALA A N 1
ATOM 823 C CA . ALA A 1 106 ? 1.714 8.582 -17.931 1.00 77.50 106 ALA A CA 1
ATOM 824 C C . ALA A 1 106 ? 2.956 7.687 -17.735 1.00 77.50 106 ALA A C 1
ATOM 826 O O . ALA A 1 106 ? 3.978 7.918 -18.381 1.00 77.50 106 ALA A O 1
ATOM 827 N N . LEU A 1 107 ? 2.907 6.666 -16.866 1.00 77.38 107 LEU A N 1
ATOM 828 C CA . LEU A 1 107 ? 3.993 5.681 -16.735 1.00 77.38 107 LEU A CA 1
ATOM 829 C C . LEU A 1 107 ? 4.041 4.685 -17.902 1.00 77.38 107 LEU A C 1
ATOM 831 O O . LEU A 1 107 ? 5.011 3.920 -18.009 1.00 77.38 107 LEU A O 1
ATOM 835 N N . GLY A 1 108 ? 3.022 4.710 -18.765 1.00 72.81 108 GLY A N 1
ATOM 836 C CA . GLY A 1 108 ? 2.873 3.794 -19.881 1.00 72.81 108 GLY A CA 1
ATOM 837 C C . GLY A 1 108 ? 2.418 2.400 -19.441 1.00 72.81 108 GLY A C 1
ATOM 838 O O . GLY A 1 108 ? 2.073 2.188 -18.269 1.00 72.81 108 GLY A O 1
ATOM 839 N N . PRO A 1 109 ? 2.406 1.440 -20.386 1.00 66.69 109 PRO A N 1
ATOM 840 C CA . PRO A 1 109 ? 1.950 0.087 -20.121 1.00 66.69 109 PRO A CA 1
ATOM 841 C C . PRO A 1 109 ? 2.741 -0.556 -18.988 1.00 66.69 109 PRO A C 1
ATOM 843 O O . PRO A 1 109 ? 3.849 -0.146 -18.626 1.00 66.69 109 PRO A O 1
ATOM 846 N N . ASP A 1 110 ? 2.143 -1.598 -18.431 1.00 62.03 110 ASP A N 1
ATOM 847 C CA . ASP A 1 110 ? 2.624 -2.314 -17.266 1.00 62.03 110 ASP A CA 1
ATOM 848 C C . ASP A 1 110 ? 3.858 -3.179 -17.564 1.00 62.03 110 ASP A C 1
ATOM 850 O O . ASP A 1 110 ? 3.967 -4.310 -17.129 1.00 62.03 110 ASP A O 1
ATOM 854 N N . HIS A 1 111 ? 4.842 -2.672 -18.291 1.00 56.91 111 HIS A N 1
ATOM 855 C CA . HIS A 1 111 ? 6.117 -3.342 -18.474 1.00 56.91 111 HIS A CA 1
ATOM 856 C C . HIS A 1 111 ? 7.221 -2.372 -18.058 1.00 56.91 111 HIS A C 1
ATOM 858 O O . HIS A 1 111 ? 7.404 -1.283 -18.612 1.00 56.91 111 HIS A O 1
ATOM 864 N N . MET A 1 112 ? 7.952 -2.738 -17.007 1.00 57.72 112 MET A N 1
ATOM 865 C CA . MET A 1 112 ? 9.237 -2.118 -16.718 1.00 57.72 112 MET A CA 1
ATOM 866 C C . MET A 1 112 ? 10.231 -2.653 -17.749 1.00 57.72 112 MET A C 1
ATOM 868 O O . MET A 1 112 ? 10.834 -3.704 -17.573 1.00 57.72 112 MET A O 1
ATOM 872 N N . HIS A 1 113 ? 10.361 -1.947 -18.870 1.00 56.06 113 HIS A N 1
ATOM 873 C CA . HIS A 1 113 ? 11.497 -2.149 -19.758 1.00 56.06 113 HIS A CA 1
ATOM 874 C C . HIS A 1 113 ? 12.771 -1.638 -19.068 1.00 56.06 113 HIS A C 1
ATOM 876 O O . HIS A 1 113 ? 12.720 -0.702 -18.265 1.00 56.06 113 HIS A O 1
ATOM 882 N N . CYS A 1 114 ? 13.924 -2.229 -19.399 1.00 53.88 114 CYS A N 1
ATOM 883 C CA . CYS A 1 114 ? 15.230 -1.719 -18.962 1.00 53.88 114 CYS A CA 1
ATOM 884 C C . CYS A 1 114 ? 15.460 -0.260 -19.398 1.00 53.88 114 CYS A C 1
ATOM 886 O O . CYS A 1 114 ? 16.250 0.449 -18.778 1.00 53.88 114 CYS A O 1
ATOM 888 N N . ASP A 1 115 ? 14.757 0.179 -20.445 1.00 63.44 115 ASP A N 1
ATOM 889 C CA . ASP A 1 115 ? 14.670 1.574 -20.849 1.00 63.44 115 ASP A CA 1
ATOM 890 C C . ASP A 1 115 ? 13.454 2.245 -20.173 1.00 63.44 115 ASP A C 1
ATOM 892 O O . ASP A 1 115 ? 12.309 1.886 -20.464 1.00 63.44 115 ASP A O 1
ATOM 896 N N . PRO A 1 116 ? 13.665 3.207 -19.257 1.00 65.44 116 PRO A N 1
ATOM 897 C CA . PRO A 1 116 ? 12.582 3.926 -18.591 1.00 65.44 116 PRO A CA 1
ATOM 898 C C . PRO A 1 116 ? 11.842 4.906 -19.515 1.00 65.44 116 PRO A C 1
ATOM 900 O O . PRO A 1 116 ? 10.870 5.519 -19.064 1.00 65.44 116 PRO A O 1
ATOM 903 N N . GLY A 1 117 ? 12.290 5.080 -20.763 1.00 73.25 117 GLY A N 1
ATOM 904 C CA . GLY A 1 117 ? 11.744 6.054 -21.698 1.00 73.25 117 GLY A CA 1
ATOM 905 C C . GLY A 1 117 ? 11.995 7.502 -21.258 1.00 73.25 117 GLY A C 1
ATOM 906 O O . GLY A 1 117 ? 12.658 7.754 -20.243 1.00 73.25 117 GLY A O 1
ATOM 907 N N . PRO A 1 118 ? 11.481 8.488 -22.009 1.00 76.56 118 PRO A N 1
ATOM 908 C CA . PRO A 1 118 ? 11.577 9.888 -21.618 1.00 76.56 118 PRO A CA 1
ATOM 909 C C . PRO A 1 118 ? 10.740 10.164 -20.365 1.00 76.56 118 PRO A C 1
ATOM 911 O O . PRO A 1 118 ? 9.669 9.587 -20.174 1.00 76.56 118 PRO A O 1
ATOM 914 N N . GLN A 1 119 ? 11.211 11.086 -19.523 1.00 80.06 119 GLN A N 1
ATOM 915 C CA . GLN A 1 119 ? 10.394 11.603 -18.431 1.00 80.06 119 GLN A CA 1
ATOM 916 C C . GLN A 1 119 ? 9.194 12.353 -19.030 1.00 80.06 119 GLN A C 1
ATOM 918 O O . GLN A 1 119 ? 9.403 13.258 -19.844 1.00 80.06 119 GLN A O 1
ATOM 923 N N . PRO A 1 120 ? 7.952 12.002 -18.657 1.00 78.69 120 PRO A N 1
ATOM 924 C CA . PRO A 1 120 ? 6.782 12.682 -19.183 1.00 78.69 120 PRO A CA 1
ATOM 925 C C . PRO A 1 120 ? 6.761 14.126 -18.670 1.00 78.69 120 PRO A C 1
ATOM 927 O O . PRO A 1 120 ? 7.037 14.388 -17.497 1.00 78.69 120 PRO A O 1
ATOM 930 N N . ASN A 1 121 ? 6.445 15.067 -19.559 1.00 74.50 121 ASN A N 1
ATOM 931 C CA . ASN A 1 121 ? 6.200 16.450 -19.174 1.00 74.50 121 ASN A CA 1
ATOM 932 C C . ASN A 1 121 ? 4.735 16.550 -18.744 1.00 74.50 121 ASN A C 1
ATOM 934 O O . ASN A 1 121 ? 3.847 16.454 -19.589 1.00 74.50 121 ASN A O 1
ATOM 938 N N . LEU A 1 122 ? 4.488 16.643 -17.440 1.00 66.00 122 LEU A N 1
ATOM 939 C CA . LEU A 1 122 ? 3.141 16.592 -16.881 1.00 66.00 122 LEU A CA 1
ATOM 940 C C . LEU A 1 122 ? 2.809 17.907 -16.192 1.00 66.00 122 LEU A C 1
ATOM 942 O O . LEU A 1 122 ? 3.586 18.406 -15.379 1.00 66.00 122 LEU A O 1
ATOM 946 N N . GLU A 1 123 ? 1.632 18.434 -16.514 1.00 67.56 123 GLU A N 1
ATOM 947 C CA . GLU A 1 123 ? 1.030 19.568 -15.808 1.00 67.56 123 GLU A CA 1
ATOM 948 C C . GLU A 1 123 ? 0.552 19.156 -14.404 1.00 67.56 123 GLU A C 1
ATOM 950 O O . GLU A 1 123 ? 0.541 19.970 -13.482 1.00 67.56 123 GLU A O 1
ATOM 955 N N . GLU A 1 124 ? 0.225 17.871 -14.222 1.00 72.38 124 GLU A N 1
ATOM 956 C CA . GLU A 1 124 ? -0.219 17.293 -12.956 1.00 72.38 124 GLU A CA 1
ATOM 957 C C . GLU A 1 124 ? 0.869 16.459 -12.253 1.00 72.38 124 GLU A C 1
ATOM 959 O O . GLU A 1 124 ? 1.725 15.843 -12.899 1.00 72.38 124 GLU A O 1
ATOM 964 N N . PRO A 1 125 ? 0.846 16.388 -10.909 1.00 79.75 125 PRO A N 1
ATOM 965 C CA . PRO A 1 125 ? 1.802 15.592 -10.153 1.00 79.75 125 PRO A CA 1
ATOM 966 C C . PRO A 1 125 ? 1.575 14.085 -10.354 1.00 79.75 125 PRO A C 1
ATOM 968 O O . PRO A 1 125 ? 0.650 13.496 -9.805 1.00 79.75 125 PRO A O 1
ATOM 971 N N . LEU A 1 126 ? 2.500 13.449 -11.070 1.00 89.50 126 LEU A N 1
ATOM 972 C CA . LEU A 1 126 ? 2.600 11.995 -11.228 1.00 89.50 126 LEU A CA 1
ATOM 973 C C . LEU A 1 126 ? 2.791 11.297 -9.875 1.00 89.50 126 LEU A C 1
ATOM 975 O O . LEU A 1 126 ? 3.733 11.614 -9.138 1.00 89.50 126 LEU A O 1
ATOM 979 N N . GLY A 1 127 ? 1.939 10.327 -9.550 1.00 91.62 127 GLY A N 1
ATOM 980 C CA . GLY A 1 127 ? 1.982 9.651 -8.256 1.00 91.62 127 GLY A CA 1
ATOM 981 C C . GLY A 1 127 ? 0.653 9.064 -7.818 1.00 91.62 127 GLY A C 1
ATOM 982 O O . GLY A 1 127 ? -0.299 9.006 -8.590 1.00 91.62 127 GLY A O 1
ATOM 983 N N . GLY A 1 128 ? 0.603 8.660 -6.552 1.00 93.25 128 GLY A N 1
ATOM 984 C CA . GLY A 1 128 ? -0.621 8.193 -5.926 1.00 93.25 128 GLY A CA 1
ATOM 985 C C . GLY A 1 128 ? -0.622 8.320 -4.408 1.00 93.25 128 GLY A C 1
ATOM 986 O O . GLY A 1 128 ? 0.421 8.468 -3.757 1.00 93.25 128 GLY A O 1
ATOM 987 N N . MET A 1 129 ? -1.829 8.268 -3.861 1.00 95.19 129 MET A N 1
ATOM 988 C CA . MET A 1 129 ? -2.134 8.173 -2.446 1.00 95.19 129 MET A CA 1
ATOM 989 C C . MET A 1 129 ? -2.960 6.918 -2.179 1.00 95.19 129 MET A C 1
ATOM 991 O O . MET A 1 129 ? -3.869 6.577 -2.932 1.00 95.19 129 MET A O 1
ATOM 995 N N . LEU A 1 130 ? -2.637 6.251 -1.080 1.00 96.06 130 LEU A N 1
ATOM 996 C CA . LEU A 1 130 ? -3.255 5.020 -0.611 1.00 96.06 130 LEU A CA 1
ATOM 997 C C . LEU A 1 130 ? -3.803 5.258 0.799 1.00 96.06 130 LEU A C 1
ATOM 999 O O . LEU A 1 130 ? -3.067 5.750 1.657 1.00 96.06 130 LEU A O 1
ATOM 1003 N N . PHE A 1 131 ? -5.059 4.883 1.038 1.00 97.06 131 PHE A N 1
ATOM 1004 C CA . PHE A 1 131 ? -5.720 4.977 2.339 1.00 97.06 131 PHE A CA 1
ATOM 1005 C C . PHE A 1 131 ? -6.150 3.587 2.808 1.00 97.06 131 PHE A C 1
ATOM 1007 O O . PHE A 1 131 ? -6.973 2.936 2.164 1.00 97.06 131 PHE A O 1
ATOM 1014 N N . LEU A 1 132 ? -5.602 3.130 3.931 1.00 96.38 132 LEU A N 1
ATOM 1015 C CA . LEU A 1 132 ? -5.856 1.807 4.499 1.00 96.38 132 LEU A CA 1
ATOM 1016 C C . LEU A 1 132 ? -6.497 1.917 5.882 1.00 96.38 132 LEU A C 1
ATOM 1018 O O . LEU A 1 132 ? -6.222 2.855 6.634 1.00 96.38 132 LEU A O 1
ATOM 1022 N N . SER A 1 133 ? -7.292 0.918 6.258 1.00 94.06 133 SER A N 1
ATOM 1023 C CA . SER A 1 133 ? -7.734 0.756 7.642 1.00 94.06 133 SER A CA 1
ATOM 1024 C C . SER A 1 133 ? -6.526 0.682 8.577 1.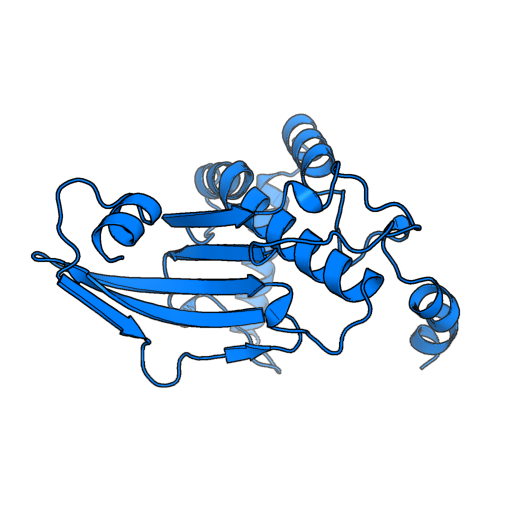00 94.06 133 SER A C 1
ATOM 1026 O O . SER A 1 133 ? -5.571 -0.049 8.299 1.00 94.06 133 SER A O 1
ATOM 1028 N N . PHE A 1 134 ? -6.571 1.391 9.701 1.00 89.56 134 PHE A N 1
ATOM 1029 C CA . PHE A 1 134 ? -5.525 1.283 10.708 1.00 89.56 134 PHE A CA 1
ATOM 1030 C C . PHE A 1 134 ? -5.524 -0.105 11.360 1.00 89.56 134 PHE A C 1
ATOM 1032 O O . PHE A 1 134 ? -6.564 -0.579 11.817 1.00 89.56 134 PHE A O 1
ATOM 1039 N N . LEU A 1 135 ? -4.346 -0.730 11.427 1.00 83.50 135 LEU A N 1
ATOM 1040 C CA . LEU A 1 135 ? -4.122 -1.941 12.211 1.00 83.50 135 LEU A CA 1
ATOM 1041 C C . LEU A 1 135 ? -3.343 -1.578 13.484 1.00 83.50 135 LEU A C 1
ATOM 1043 O O . LEU A 1 135 ? -2.312 -0.907 13.382 1.00 83.50 135 LEU A O 1
ATOM 1047 N N . PRO A 1 136 ? -3.818 -1.978 14.677 1.00 74.56 136 PRO A N 1
ATOM 1048 C CA . PRO A 1 136 ? -3.146 -1.660 15.928 1.00 74.56 136 PRO A CA 1
ATOM 1049 C C . PRO A 1 136 ? -1.705 -2.205 15.983 1.00 74.56 136 PRO A C 1
ATOM 1051 O O . PRO A 1 136 ? -1.429 -3.278 15.444 1.00 74.56 136 PRO A O 1
ATOM 1054 N N . PRO A 1 137 ? -0.786 -1.540 16.710 1.00 67.50 137 PRO A N 1
ATOM 1055 C CA . PRO A 1 137 ? 0.620 -1.953 16.800 1.00 67.50 137 PRO A CA 1
ATOM 1056 C C . PRO A 1 137 ? 0.845 -3.363 17.361 1.00 67.50 137 PRO A C 1
ATOM 1058 O O . PRO A 1 137 ? 1.898 -3.946 17.134 1.00 67.50 137 PRO A O 1
ATOM 1061 N N . ALA A 1 138 ? -0.130 -3.916 18.090 1.00 66.06 138 ALA A N 1
ATOM 1062 C CA . ALA A 1 138 ? -0.048 -5.267 18.641 1.00 66.06 138 ALA A CA 1
ATOM 1063 C C . ALA A 1 138 ? 0.086 -6.357 17.558 1.00 66.06 138 ALA A C 1
ATOM 1065 O O . ALA A 1 138 ? 0.575 -7.444 17.858 1.00 66.06 138 ALA A O 1
ATOM 1066 N N . ASP A 1 139 ? -0.307 -6.054 16.317 1.00 62.34 139 ASP A N 1
ATOM 1067 C CA . ASP A 1 139 ? -0.386 -7.030 15.230 1.00 62.34 139 ASP A CA 1
ATOM 1068 C C . ASP A 1 139 ? 0.823 -6.989 14.272 1.00 62.34 139 ASP A C 1
ATOM 1070 O O . ASP A 1 139 ? 0.948 -7.864 13.414 1.00 62.34 139 ASP A O 1
ATOM 1074 N N . TYR A 1 140 ? 1.726 -6.003 14.403 1.00 66.75 140 TYR A N 1
ATOM 1075 C CA . TYR A 1 140 ? 2.862 -5.812 13.489 1.00 66.75 140 TYR A CA 1
ATOM 1076 C C . TYR A 1 140 ? 4.152 -5.435 14.219 1.00 66.75 140 TYR A C 1
ATOM 1078 O O . TYR A 1 140 ? 4.284 -4.349 14.781 1.00 66.75 140 TYR A O 1
ATOM 1086 N N . TYR A 1 141 ? 5.156 -6.305 14.112 1.00 68.38 141 TYR A N 1
ATOM 1087 C CA . TYR A 1 141 ? 6.469 -6.084 14.706 1.00 68.38 141 TYR A CA 1
ATOM 1088 C C . TYR A 1 141 ? 7.447 -5.515 13.674 1.00 68.38 141 TYR A C 1
ATOM 1090 O O . TYR A 1 141 ? 7.846 -6.196 12.733 1.00 68.38 141 TYR A O 1
ATOM 1098 N N . GLN A 1 142 ? 7.846 -4.255 13.854 1.00 66.88 142 GLN A N 1
ATOM 1099 C CA . GLN A 1 142 ? 8.890 -3.601 13.046 1.00 66.88 142 GLN A CA 1
ATOM 1100 C C . GLN A 1 142 ? 10.222 -3.431 13.797 1.00 66.88 142 GLN A C 1
ATOM 1102 O O . GLN A 1 142 ? 11.167 -2.857 13.256 1.00 66.88 142 GLN A O 1
ATOM 1107 N N . ALA A 1 143 ? 10.315 -3.917 15.037 1.00 69.31 143 ALA A N 1
ATOM 1108 C CA . ALA A 1 143 ? 11.526 -3.829 15.844 1.00 69.31 143 ALA A CA 1
ATOM 1109 C C . ALA A 1 143 ? 12.516 -4.961 15.523 1.00 69.31 143 ALA A C 1
ATOM 1111 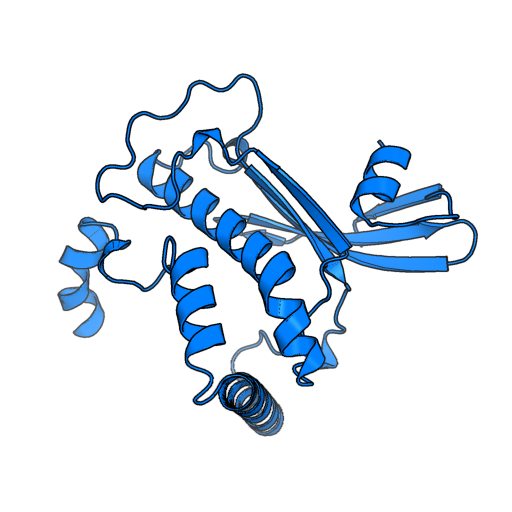O O . ALA A 1 143 ? 12.138 -6.051 15.101 1.00 69.31 143 ALA A O 1
ATOM 1112 N N . SER A 1 144 ? 13.803 -4.704 15.750 1.00 74.81 144 SER A N 1
ATOM 1113 C CA . SER A 1 144 ? 14.848 -5.726 15.750 1.00 74.81 144 SER A CA 1
ATOM 1114 C C . SER A 1 144 ? 15.791 -5.472 16.934 1.00 74.81 144 SER A C 1
ATOM 1116 O O . SER A 1 144 ? 16.198 -4.322 17.122 1.00 74.81 144 SER A O 1
ATOM 1118 N N . PRO A 1 145 ? 16.153 -6.496 17.730 1.00 85.31 145 PRO A N 1
ATOM 1119 C CA . PRO A 1 145 ? 15.734 -7.892 17.598 1.00 85.31 145 PRO A CA 1
ATOM 1120 C C . PRO A 1 145 ? 14.275 -8.114 18.031 1.00 85.31 145 PRO A C 1
ATOM 1122 O O . PRO A 1 145 ? 13.766 -7.412 18.899 1.00 85.31 145 PRO A O 1
ATOM 1125 N N . LEU A 1 146 ? 13.628 -9.117 17.433 1.00 85.12 146 LEU A N 1
ATOM 1126 C CA . LEU A 1 146 ? 12.325 -9.619 17.873 1.00 85.12 146 LEU A CA 1
ATOM 1127 C C . LEU A 1 146 ? 12.504 -10.603 19.036 1.00 85.12 146 LEU A C 1
ATOM 1129 O O . LEU A 1 146 ? 13.456 -11.389 19.053 1.00 85.12 146 LEU A O 1
ATOM 1133 N N . SER A 1 147 ? 11.573 -10.601 19.984 1.00 88.88 147 SER A N 1
ATOM 1134 C CA . SER A 1 147 ? 11.448 -11.665 20.980 1.00 88.88 147 SER A CA 1
ATOM 1135 C C . SER A 1 147 ? 10.971 -12.974 20.341 1.00 88.88 147 SER A C 1
ATOM 1137 O O . SER A 1 147 ? 10.453 -13.003 19.224 1.00 88.88 147 SER A O 1
ATOM 1139 N N . PHE A 1 148 ? 11.134 -14.086 21.058 1.00 90.56 148 PHE A N 1
ATOM 1140 C CA . PHE A 1 148 ? 10.741 -15.406 20.561 1.00 90.56 148 PHE A CA 1
ATOM 1141 C C . PHE A 1 148 ? 9.253 -15.478 20.174 1.00 90.56 148 PHE A C 1
ATOM 1143 O O . PHE A 1 148 ? 8.922 -15.977 19.099 1.00 90.56 148 PHE A O 1
ATOM 1150 N N . ASP A 1 149 ? 8.363 -14.925 21.003 1.00 89.19 149 ASP A N 1
ATOM 1151 C CA . ASP A 1 149 ? 6.919 -14.940 20.746 1.00 89.19 149 ASP A CA 1
ATOM 1152 C C . ASP A 1 149 ? 6.540 -14.102 19.514 1.00 89.19 149 ASP A C 1
ATOM 1154 O O . ASP A 1 149 ? 5.684 -14.504 18.719 1.00 89.19 149 ASP A O 1
ATOM 1158 N N . GLU A 1 150 ? 7.218 -12.972 19.304 1.00 88.12 150 GLU A N 1
ATOM 1159 C CA . GLU A 1 150 ? 7.040 -12.111 18.129 1.00 88.12 150 GLU A CA 1
ATOM 1160 C C . GLU A 1 150 ? 7.526 -12.807 16.851 1.00 88.12 150 GLU A C 1
ATOM 1162 O O . GLU A 1 150 ? 6.850 -12.766 15.818 1.00 88.12 150 GLU A O 1
ATOM 1167 N N . VAL A 1 151 ? 8.652 -13.528 16.923 1.00 89.19 151 VAL A N 1
ATOM 1168 C CA . VAL A 1 151 ? 9.140 -14.379 15.827 1.00 89.19 151 VAL A CA 1
ATOM 1169 C C . VAL A 1 151 ? 8.125 -15.476 15.512 1.00 89.19 151 VAL A C 1
ATOM 1171 O O . VAL A 1 151 ? 7.753 -15.653 14.351 1.00 89.19 151 VAL A O 1
ATOM 1174 N N . CYS A 1 152 ? 7.626 -16.194 16.521 1.00 90.06 152 CYS A N 1
ATOM 1175 C CA . CYS A 1 152 ? 6.616 -17.234 16.328 1.00 90.06 152 CYS A CA 1
ATOM 1176 C C . CYS A 1 152 ? 5.336 -16.687 15.687 1.00 90.06 152 CYS A C 1
ATOM 1178 O O . CYS A 1 152 ? 4.784 -17.320 14.784 1.00 90.06 152 CYS A O 1
ATOM 1180 N N . SER A 1 153 ? 4.863 -15.523 16.129 1.00 87.06 153 SER A N 1
ATOM 1181 C CA . SER A 1 153 ? 3.683 -14.860 15.565 1.00 87.06 153 SER A CA 1
ATOM 1182 C C . SER A 1 153 ? 3.911 -14.438 14.113 1.00 87.06 153 SER A C 1
ATOM 1184 O O . SER A 1 153 ? 3.079 -14.732 13.254 1.00 87.06 153 SER A O 1
ATOM 1186 N N . THR A 1 154 ? 5.077 -13.863 13.809 1.00 87.19 154 THR A N 1
ATOM 1187 C CA . THR A 1 154 ? 5.475 -13.475 12.446 1.00 87.19 154 THR A CA 1
ATOM 1188 C C . THR A 1 154 ? 5.526 -14.686 11.513 1.00 87.19 154 THR A C 1
ATOM 1190 O O . THR A 1 154 ? 4.935 -14.670 10.434 1.00 87.19 154 THR A O 1
ATOM 1193 N N . LEU A 1 155 ? 6.161 -15.783 11.939 1.00 89.19 155 LEU A N 1
ATOM 1194 C CA . LEU A 1 155 ? 6.245 -17.015 11.148 1.00 89.19 155 LEU A CA 1
ATOM 1195 C C . LEU A 1 155 ? 4.868 -17.642 10.904 1.00 89.19 155 LEU A C 1
ATOM 1197 O O . LEU A 1 155 ? 4.597 -18.112 9.800 1.00 89.19 155 LEU A O 1
ATOM 1201 N N . LYS A 1 156 ? 3.970 -17.616 11.897 1.00 90.31 156 LYS A N 1
ATOM 1202 C CA . LYS A 1 156 ? 2.581 -18.069 11.725 1.00 90.31 156 LYS A CA 1
ATOM 1203 C C . LYS A 1 156 ? 1.822 -17.202 10.722 1.00 90.31 156 LYS A C 1
ATOM 1205 O O . LYS A 1 156 ? 1.077 -17.750 9.914 1.00 90.31 156 LYS A O 1
ATOM 1210 N N . ALA A 1 157 ? 1.997 -15.882 10.759 1.00 86.75 157 ALA A N 1
ATOM 1211 C CA . ALA A 1 157 ? 1.370 -14.974 9.800 1.00 86.75 157 ALA A CA 1
ATOM 1212 C C . ALA A 1 157 ? 1.859 -15.246 8.368 1.00 86.75 157 ALA A C 1
ATOM 1214 O O . ALA A 1 157 ? 1.040 -15.391 7.463 1.00 86.75 157 ALA A O 1
ATOM 1215 N N . ILE A 1 158 ? 3.172 -15.425 8.183 1.00 88.12 158 ILE A N 1
ATOM 1216 C CA . ILE A 1 158 ? 3.777 -15.792 6.893 1.00 88.12 158 ILE A CA 1
ATOM 1217 C C . ILE A 1 158 ? 3.233 -17.140 6.403 1.00 88.12 158 ILE A C 1
ATOM 1219 O O . ILE A 1 158 ? 2.769 -17.238 5.270 1.00 88.12 158 ILE A O 1
ATOM 1223 N N . ALA A 1 159 ? 3.220 -18.169 7.255 1.00 90.50 159 ALA A N 1
ATOM 1224 C CA . ALA A 1 159 ? 2.681 -19.480 6.898 1.00 90.50 159 ALA A CA 1
ATOM 1225 C C . ALA A 1 159 ? 1.198 -19.418 6.500 1.00 90.50 159 ALA A C 1
ATOM 1227 O O . ALA A 1 159 ? 0.809 -20.056 5.527 1.00 90.50 159 ALA A O 1
ATOM 1228 N N . ARG A 1 160 ? 0.377 -18.625 7.202 1.00 90.56 160 ARG A N 1
ATOM 1229 C CA . ARG A 1 160 ? -1.035 -18.406 6.842 1.00 90.56 160 ARG A CA 1
ATOM 1230 C C . ARG A 1 160 ? -1.182 -17.717 5.492 1.00 90.56 160 ARG A C 1
ATOM 1232 O O . ARG A 1 160 ? -1.981 -18.170 4.681 1.00 90.5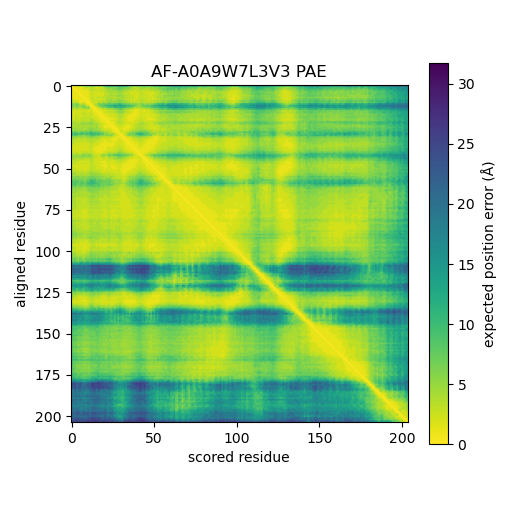6 160 ARG A O 1
ATOM 1239 N N . LEU A 1 161 ? -0.402 -16.664 5.240 1.00 90.00 161 LEU A N 1
ATOM 1240 C CA . LEU A 1 161 ? -0.394 -15.978 3.951 1.00 90.00 161 LEU A CA 1
ATOM 1241 C C . LEU A 1 161 ? -0.030 -16.951 2.821 1.00 90.00 161 LEU A C 1
ATOM 1243 O O . LEU A 1 161 ? -0.773 -17.053 1.850 1.00 90.00 161 LEU A O 1
ATOM 1247 N N . HIS A 1 162 ? 1.050 -17.721 2.970 1.00 90.19 162 HIS A N 1
ATOM 1248 C CA . HIS A 1 162 ? 1.445 -18.719 1.972 1.00 90.19 162 HIS A CA 1
ATOM 1249 C C . HIS A 1 162 ? 0.377 -19.794 1.762 1.00 90.19 162 HIS A C 1
ATOM 1251 O O . HIS A 1 162 ? 0.015 -20.076 0.624 1.00 90.19 162 HIS A O 1
ATOM 1257 N N . ALA A 1 163 ? -0.156 -20.367 2.843 1.00 92.56 163 ALA A N 1
ATOM 1258 C CA . ALA A 1 163 ? -1.182 -21.401 2.763 1.00 92.56 163 ALA A CA 1
ATOM 1259 C C . ALA A 1 163 ? -2.477 -20.894 2.109 1.00 92.56 163 ALA A C 1
ATOM 1261 O O . ALA A 1 163 ? -3.165 -21.669 1.455 1.00 92.56 163 ALA A O 1
ATOM 1262 N N . SER A 1 164 ? -2.797 -19.602 2.244 1.00 92.62 164 SER A N 1
ATOM 1263 C CA . SER A 1 164 ? -4.023 -19.023 1.682 1.00 92.62 164 SER A CA 1
ATOM 1264 C C . SER A 1 164 ? -4.074 -19.029 0.152 1.00 92.62 164 SER A C 1
ATOM 1266 O O . SER A 1 164 ? -5.164 -18.990 -0.409 1.00 92.62 164 SER A O 1
ATOM 1268 N N . ALA A 1 165 ? -2.930 -19.096 -0.528 1.00 90.12 165 ALA A N 1
ATOM 1269 C CA . ALA A 1 165 ? -2.841 -19.109 -1.990 1.00 90.12 165 ALA A CA 1
ATOM 1270 C C . ALA A 1 165 ? -2.054 -20.318 -2.527 1.00 90.12 165 ALA A C 1
ATOM 1272 O O . ALA A 1 165 ? -1.734 -20.370 -3.712 1.00 90.12 165 ALA A O 1
ATOM 1273 N N . TRP A 1 166 ? -1.705 -21.280 -1.664 1.00 91.38 166 TRP A N 1
ATOM 1274 C CA . TRP A 1 166 ? -0.936 -22.456 -2.063 1.00 91.38 166 TRP A CA 1
ATOM 1275 C C . TRP A 1 166 ? -1.712 -23.291 -3.087 1.00 91.38 166 TRP A C 1
ATOM 1277 O O . TRP A 1 166 ? -2.887 -23.577 -2.875 1.00 91.38 166 TRP A O 1
ATOM 1287 N N . GLU A 1 167 ? -1.043 -23.678 -4.179 1.00 91.56 167 GLU A N 1
ATOM 1288 C CA . GLU A 1 167 ? -1.602 -24.467 -5.296 1.00 91.56 167 GLU A CA 1
ATOM 1289 C C . GLU A 1 167 ? -2.792 -23.841 -6.044 1.00 91.56 167 GLU A C 1
ATOM 1291 O O . GLU A 1 167 ? -3.321 -24.445 -6.976 1.00 91.56 167 GLU A O 1
ATOM 1296 N N . ASP A 1 168 ? -3.163 -22.602 -5.727 1.00 92.31 168 ASP A N 1
ATOM 1297 C CA . ASP A 1 168 ? -4.170 -21.851 -6.470 1.00 92.31 168 ASP A CA 1
ATOM 1298 C C . ASP A 1 168 ? -3.538 -21.185 -7.697 1.00 92.31 168 ASP A C 1
ATOM 1300 O O . ASP A 1 168 ? -3.175 -20.008 -7.689 1.00 92.31 168 ASP A O 1
ATOM 1304 N N . VAL A 1 169 ? -3.323 -21.990 -8.737 1.00 92.81 169 VAL A N 1
ATOM 1305 C CA . VAL A 1 169 ? -2.598 -21.575 -9.945 1.00 92.81 169 VAL A CA 1
ATOM 1306 C C . VAL A 1 169 ? -3.266 -20.379 -10.619 1.00 92.81 169 VAL A C 1
ATOM 1308 O O . VAL A 1 169 ? -2.563 -19.456 -11.011 1.00 92.81 169 VAL A O 1
ATOM 1311 N N . GLU A 1 170 ? -4.597 -20.356 -10.699 1.00 90.81 170 GLU A N 1
ATOM 1312 C CA . GLU A 1 170 ? -5.344 -19.272 -11.347 1.00 90.81 170 GLU A CA 1
ATOM 1313 C C . GLU A 1 170 ? -5.119 -17.936 -10.628 1.00 90.81 170 GLU A C 1
ATOM 1315 O O . GLU A 1 170 ? -4.703 -16.960 -11.255 1.00 90.81 170 GLU A O 1
ATOM 1320 N N . LEU A 1 171 ? -5.278 -17.911 -9.298 1.00 87.56 171 LEU A N 1
ATOM 1321 C CA . LEU A 1 171 ? -5.006 -16.715 -8.496 1.00 87.56 171 LEU A CA 1
ATOM 1322 C C . LEU A 1 171 ? -3.546 -16.259 -8.626 1.00 87.56 171 LEU A C 1
ATOM 1324 O O . LEU A 1 171 ? -3.262 -15.061 -8.699 1.00 87.56 171 LEU A O 1
ATOM 1328 N N . LEU A 1 172 ? -2.605 -17.204 -8.610 1.00 86.69 172 LEU A N 1
ATOM 1329 C CA . LEU A 1 172 ? -1.176 -16.907 -8.684 1.00 86.69 172 LEU A CA 1
ATOM 1330 C C . LEU A 1 172 ? -0.767 -16.370 -10.063 1.00 86.69 172 LEU A C 1
ATOM 1332 O O . LEU A 1 172 ? 0.037 -15.438 -10.131 1.00 86.69 172 LEU A O 1
ATOM 1336 N N . GLU A 1 173 ? -1.325 -16.912 -11.145 1.00 87.19 173 GLU A N 1
ATOM 1337 C CA . GLU A 1 173 ? -1.100 -16.437 -12.513 1.00 87.19 173 GLU A CA 1
ATOM 1338 C C . GLU A 1 173 ? -1.697 -15.043 -12.727 1.00 87.19 173 GLU A C 1
ATOM 1340 O O . GLU A 1 173 ? -1.024 -14.168 -13.282 1.00 87.19 173 GLU A O 1
ATOM 1345 N N . GLU A 1 174 ? -2.909 -14.794 -12.225 1.00 84.19 174 GLU A N 1
ATOM 1346 C CA . GLU A 1 174 ? -3.534 -13.469 -12.257 1.00 84.19 174 GLU A CA 1
ATOM 1347 C C . GLU A 1 174 ? -2.669 -12.441 -11.510 1.00 84.19 174 GLU A C 1
ATOM 1349 O O . GLU A 1 174 ? -2.292 -11.402 -12.068 1.00 84.19 174 GLU A O 1
ATOM 1354 N N . LEU A 1 175 ? -2.239 -12.778 -10.286 1.00 79.88 175 LEU A N 1
ATOM 1355 C CA . LEU A 1 175 ? -1.386 -11.922 -9.464 1.00 79.88 175 LEU A CA 1
ATOM 1356 C C . LEU A 1 175 ? -0.044 -11.643 -10.135 1.00 79.88 175 LEU A C 1
ATOM 1358 O O . LEU A 1 175 ? 0.418 -10.496 -10.144 1.00 79.88 175 LEU A O 1
ATOM 1362 N N . GLN A 1 176 ? 0.579 -12.655 -10.733 1.00 78.50 176 GLN A N 1
ATOM 1363 C CA . GLN A 1 176 ? 1.808 -12.481 -11.495 1.00 78.50 176 GLN A CA 1
ATOM 1364 C C . GLN A 1 176 ? 1.588 -11.558 -12.699 1.00 78.50 176 GLN A C 1
ATOM 1366 O O . GLN A 1 176 ? 2.401 -10.658 -12.927 1.00 78.50 176 GLN A O 1
ATOM 1371 N N . SER A 1 177 ? 0.487 -11.729 -13.431 1.00 76.75 177 SER A N 1
ATOM 1372 C CA . SER A 1 177 ? 0.155 -10.904 -14.592 1.00 76.75 177 SER A CA 1
ATOM 1373 C C . SER A 1 177 ? -0.160 -9.455 -14.226 1.00 76.75 177 SER A C 1
ATOM 1375 O O . SER A 1 177 ? 0.092 -8.577 -15.041 1.00 76.75 177 SER A O 1
ATOM 1377 N N . ALA A 1 178 ? -0.695 -9.167 -13.037 1.00 71.19 178 ALA A N 1
ATOM 1378 C CA . ALA A 1 178 ? -1.033 -7.798 -12.639 1.00 71.19 178 ALA A CA 1
ATOM 1379 C C . ALA A 1 178 ? 0.080 -7.082 -11.857 1.00 71.19 178 ALA A C 1
ATOM 1381 O O . ALA A 1 178 ? 0.188 -5.851 -11.916 1.00 71.19 178 ALA A O 1
ATOM 1382 N N . THR A 1 179 ? 0.894 -7.832 -11.100 1.00 68.94 179 THR A N 1
ATOM 1383 C CA . THR A 1 179 ? 1.856 -7.285 -10.122 1.00 68.94 179 THR A CA 1
ATOM 1384 C C . THR A 1 179 ? 3.313 -7.692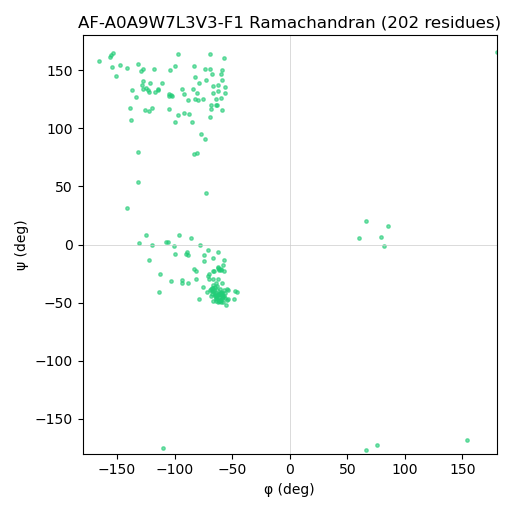 -10.364 1.00 68.94 179 THR A C 1
ATOM 1386 O O . THR A 1 179 ? 4.220 -7.032 -9.849 1.00 68.94 179 THR A O 1
ATOM 1389 N N . GLY A 1 180 ? 3.587 -8.687 -11.219 1.00 62.31 180 GLY A N 1
ATOM 1390 C CA . GLY A 1 180 ? 4.949 -9.135 -11.577 1.00 62.31 180 GLY A CA 1
ATOM 1391 C C . GLY A 1 180 ? 5.807 -8.066 -12.272 1.00 62.31 180 GLY A C 1
ATOM 1392 O O . GLY A 1 180 ? 7.007 -8.222 -12.479 1.00 62.31 180 GLY A O 1
ATOM 1393 N N . ILE A 1 181 ? 5.184 -6.939 -12.579 1.00 60.44 181 ILE A N 1
ATOM 1394 C CA . ILE A 1 181 ? 5.649 -5.857 -13.437 1.00 60.44 181 ILE A CA 1
ATOM 1395 C C . ILE A 1 181 ? 6.595 -4.891 -12.723 1.00 60.44 181 ILE A C 1
ATOM 1397 O O . ILE A 1 181 ? 7.399 -4.226 -13.372 1.00 60.44 181 ILE A O 1
ATOM 1401 N N . ALA A 1 182 ? 6.539 -4.822 -11.392 1.00 55.47 182 ALA A N 1
ATOM 1402 C CA . ALA A 1 182 ? 7.399 -3.944 -10.598 1.00 55.47 182 ALA A CA 1
ATOM 1403 C C . ALA A 1 182 ? 7.867 -4.609 -9.301 1.00 55.47 182 ALA A C 1
ATOM 1405 O O . ALA A 1 182 ? 8.069 -3.940 -8.291 1.00 55.47 182 ALA A O 1
ATOM 1406 N N . GLY A 1 183 ? 8.047 -5.933 -9.308 1.00 58.81 183 GLY A N 1
ATOM 1407 C CA . GLY A 1 183 ? 8.654 -6.618 -8.175 1.00 58.81 183 GLY A CA 1
ATOM 1408 C C . GLY A 1 183 ? 10.057 -6.065 -7.920 1.00 58.81 183 GLY A C 1
ATOM 1409 O O . GLY A 1 183 ? 10.951 -6.235 -8.749 1.00 58.81 183 GLY A O 1
ATOM 1410 N N . SER A 1 184 ? 10.279 -5.443 -6.760 1.00 54.00 184 SER A N 1
ATOM 1411 C CA . SER A 1 184 ? 11.572 -4.855 -6.360 1.00 54.00 184 SER A CA 1
ATOM 1412 C C . SER A 1 184 ? 12.742 -5.849 -6.367 1.00 54.00 184 SER A C 1
ATOM 1414 O O . SER A 1 184 ? 13.905 -5.457 -6.278 1.00 54.00 184 SER A O 1
ATOM 1416 N N . TYR A 1 185 ? 12.432 -7.145 -6.460 1.00 54.00 185 TYR A N 1
ATOM 1417 C CA . TYR A 1 185 ? 13.373 -8.257 -6.408 1.00 54.00 185 TYR A CA 1
ATOM 1418 C C . TYR A 1 185 ? 13.378 -9.126 -7.670 1.00 54.00 185 TYR A C 1
ATOM 1420 O O . TYR A 1 185 ? 14.178 -10.054 -7.747 1.00 54.00 185 TYR A O 1
ATOM 1428 N N . THR A 1 186 ? 12.555 -8.831 -8.681 1.00 59.44 186 THR A N 1
ATOM 1429 C CA . THR A 1 186 ? 12.634 -9.552 -9.957 1.00 59.44 186 THR A CA 1
ATOM 1430 C C . THR A 1 186 ? 13.858 -9.058 -10.722 1.00 59.44 186 THR A C 1
ATOM 1432 O O . THR A 1 186 ? 13.990 -7.855 -10.955 1.00 59.44 186 THR A O 1
ATOM 1435 N N . LEU A 1 187 ? 14.742 -9.975 -11.128 1.00 61.75 187 LEU A N 1
ATOM 1436 C CA . LEU A 1 187 ? 15.978 -9.663 -11.862 1.00 61.75 187 LEU A CA 1
ATOM 1437 C C . LEU A 1 187 ? 15.793 -8.692 -13.049 1.00 61.75 187 LEU A C 1
ATOM 1439 O O . LEU A 1 187 ? 16.622 -7.791 -13.166 1.00 61.75 187 LEU A O 1
ATOM 1443 N N . PRO A 1 188 ? 14.716 -8.775 -13.862 1.00 62.19 188 PRO A N 1
ATOM 1444 C CA . PRO A 1 188 ? 14.494 -7.841 -14.972 1.00 62.19 188 PRO A CA 1
ATOM 1445 C C . PRO A 1 188 ? 14.336 -6.368 -14.558 1.00 62.19 188 PRO A C 1
ATOM 1447 O O . PRO A 1 188 ? 14.574 -5.478 -15.364 1.00 62.19 188 PRO A O 1
ATOM 1450 N N . ASN A 1 189 ? 13.963 -6.103 -13.302 1.00 60.31 189 ASN A N 1
ATOM 1451 C CA . ASN A 1 189 ? 13.646 -4.760 -12.800 1.00 60.31 189 ASN A CA 1
ATOM 1452 C C . ASN A 1 189 ? 14.793 -4.113 -12.006 1.00 60.31 189 ASN A C 1
ATOM 1454 O O . ASN A 1 189 ? 14.669 -2.971 -11.536 1.00 60.31 189 ASN A O 1
ATOM 1458 N N . ARG A 1 190 ? 15.908 -4.836 -11.840 1.00 67.38 190 ARG A N 1
ATOM 1459 C CA . ARG A 1 190 ? 17.106 -4.342 -11.158 1.00 67.38 190 ARG A CA 1
ATOM 1460 C C . ARG A 1 190 ? 17.828 -3.317 -12.018 1.00 67.38 190 ARG A C 1
ATOM 1462 O O . ARG A 1 190 ? 17.932 -3.454 -13.233 1.00 67.38 190 ARG A O 1
ATOM 1469 N N . ASN A 1 191 ? 18.351 -2.279 -11.374 1.00 66.75 191 ASN A N 1
ATOM 1470 C CA . ASN A 1 191 ? 19.230 -1.333 -12.055 1.00 66.75 191 ASN A CA 1
ATOM 1471 C C . ASN A 1 191 ? 20.492 -2.084 -12.540 1.00 66.75 191 ASN A C 1
ATOM 1473 O O . ASN A 1 191 ? 21.041 -2.853 -11.750 1.00 66.75 191 ASN A O 1
ATOM 1477 N N . PRO A 1 192 ? 21.001 -1.856 -13.765 1.00 70.19 192 PRO A N 1
ATOM 1478 C CA . PRO A 1 192 ? 22.290 -2.398 -14.202 1.00 70.19 192 PRO A CA 1
ATOM 1479 C C . PRO A 1 192 ? 23.417 -2.240 -13.166 1.00 70.19 192 PRO A C 1
ATOM 1481 O O . PRO A 1 192 ? 24.128 -3.198 -12.882 1.00 70.19 192 PRO A O 1
ATOM 1484 N N . ILE A 1 193 ? 23.488 -1.089 -12.484 1.00 71.69 193 ILE A N 1
ATOM 1485 C CA . ILE A 1 193 ? 24.464 -0.835 -11.406 1.00 71.69 193 ILE A CA 1
ATOM 1486 C C . ILE A 1 193 ? 24.258 -1.778 -10.208 1.00 71.69 193 ILE A C 1
ATOM 1488 O O . ILE A 1 193 ? 25.219 -2.173 -9.548 1.00 71.69 193 ILE A O 1
ATOM 1492 N N . GLU A 1 194 ? 23.010 -2.124 -9.882 1.00 70.06 194 GLU A N 1
ATOM 1493 C CA . GLU A 1 194 ? 22.715 -3.092 -8.821 1.00 70.06 194 GLU A CA 1
ATOM 1494 C C . GLU A 1 194 ? 23.166 -4.491 -9.234 1.00 70.06 194 GLU A C 1
ATOM 1496 O O . GLU A 1 194 ? 23.799 -5.162 -8.423 1.00 70.06 194 GLU A O 1
ATOM 1501 N N . LEU A 1 195 ? 22.886 -4.900 -10.479 1.00 73.44 195 LEU A N 1
ATOM 1502 C CA . LEU A 1 195 ? 23.268 -6.203 -11.034 1.00 73.44 195 LEU A CA 1
ATOM 1503 C C . LEU A 1 195 ? 24.790 -6.388 -11.064 1.00 73.44 195 LEU A C 1
ATOM 1505 O O . LEU A 1 195 ? 25.287 -7.416 -10.609 1.00 73.44 195 LEU A O 1
ATOM 1509 N N . GLU A 1 196 ? 25.531 -5.371 -11.502 1.00 78.12 196 GLU A N 1
ATOM 1510 C CA . GLU A 1 196 ? 27.001 -5.361 -11.494 1.00 78.12 196 GLU A CA 1
ATOM 1511 C C . GLU A 1 196 ? 27.580 -5.534 -10.082 1.00 78.12 196 GLU A C 1
ATOM 1513 O O . GLU A 1 196 ? 28.625 -6.158 -9.896 1.00 78.12 196 GLU A O 1
ATOM 1518 N N . ARG A 1 197 ? 26.888 -5.013 -9.062 1.00 76.06 197 ARG A N 1
ATOM 1519 C CA . ARG A 1 197 ? 27.328 -5.058 -7.661 1.00 76.06 197 ARG A CA 1
ATOM 1520 C C . ARG A 1 197 ? 26.859 -6.293 -6.897 1.00 76.06 197 ARG A C 1
ATOM 1522 O O . ARG A 1 197 ? 27.312 -6.483 -5.765 1.00 76.06 197 ARG A O 1
ATOM 1529 N N . VAL A 1 198 ? 26.005 -7.146 -7.475 1.00 74.38 198 VAL A N 1
ATOM 1530 C CA . VAL A 1 198 ? 25.477 -8.348 -6.796 1.00 74.38 198 VAL A CA 1
ATOM 1531 C C . VAL A 1 198 ? 26.615 -9.220 -6.272 1.00 74.38 198 VAL A C 1
ATOM 1533 O O . VAL A 1 198 ? 26.606 -9.566 -5.094 1.00 74.38 198 VAL A O 1
ATOM 1536 N N . GLY A 1 199 ? 27.628 -9.498 -7.100 1.00 72.31 199 GLY A N 1
ATOM 1537 C CA . GLY A 1 199 ? 28.770 -10.326 -6.700 1.00 72.31 199 GLY A CA 1
ATOM 1538 C C . GLY A 1 199 ? 29.527 -9.752 -5.500 1.00 72.31 199 GLY A C 1
ATOM 1539 O O . GLY A 1 199 ? 29.783 -10.461 -4.533 1.00 72.31 199 GLY A O 1
ATOM 1540 N N . SER A 1 200 ? 29.805 -8.444 -5.516 1.00 75.56 200 SER A N 1
ATOM 1541 C CA . SER A 1 200 ? 30.516 -7.761 -4.425 1.00 75.56 200 SER A CA 1
ATOM 1542 C C . SER A 1 200 ? 29.713 -7.617 -3.128 1.00 75.56 200 SER A C 1
ATOM 1544 O O . SER A 1 200 ? 30.304 -7.477 -2.058 1.00 75.56 200 SER A O 1
ATOM 1546 N N . ASN A 1 201 ? 28.380 -7.619 -3.214 1.00 70.50 201 ASN A N 1
ATOM 1547 C CA . ASN A 1 201 ? 27.495 -7.525 -2.052 1.00 70.50 201 ASN A CA 1
ATOM 1548 C C . ASN A 1 201 ? 27.311 -8.879 -1.354 1.00 70.50 201 ASN A C 1
ATOM 1550 O O . ASN A 1 201 ? 27.089 -8.897 -0.152 1.00 70.50 201 ASN A O 1
ATOM 1554 N N . TRP A 1 202 ? 27.399 -9.988 -2.095 1.00 63.16 202 TRP A N 1
ATOM 1555 C CA . TRP A 1 202 ? 27.268 -11.352 -1.564 1.00 63.16 202 TRP A CA 1
ATOM 1556 C C . TRP A 1 202 ? 28.560 -11.913 -0.962 1.00 63.16 202 TRP A C 1
ATOM 1558 O O . TRP A 1 202 ? 28.515 -12.858 -0.184 1.00 63.16 202 TRP A O 1
ATOM 1568 N N . SER A 1 203 ? 29.714 -11.362 -1.333 1.00 65.88 203 SER A N 1
ATOM 1569 C CA . SER A 1 203 ? 31.026 -11.797 -0.840 1.00 65.88 203 SER A CA 1
ATOM 1570 C C . SER A 1 203 ? 31.453 -11.139 0.481 1.00 65.88 203 SER A C 1
ATOM 1572 O O . SER A 1 203 ? 32.606 -11.292 0.880 1.00 65.88 203 SER A O 1
ATOM 1574 N N . LYS A 1 204 ? 30.580 -10.343 1.104 1.00 47.91 204 LYS A N 1
ATOM 1575 C CA . LYS A 1 204 ? 30.807 -9.660 2.384 1.00 47.91 204 LYS A CA 1
ATOM 1576 C C . LYS A 1 204 ? 29.903 -10.253 3.450 1.00 47.91 204 LYS A C 1
ATOM 1578 O O . LYS A 1 204 ? 30.377 -10.320 4.602 1.00 47.91 204 LYS A O 1
#

Sequence (204 aa):
KLDELAFILGIKDEKITEVSISPGSEVHQSNSESSLLLVTTASSNSVIFAKKVTASLFPSKSWPNMRRTLCYIRNEIRFYRDYAPVLVGRGVPLPVLLGSTDNFEALGPDHMHCDPGPQPNLEEPLGGMLFLSFLPPADYYQASPLSFDEVCSTLKAIARLHASAWEDVELLEELQSATGIAGSYTLPNRNPIELERVGSNWSK

Secondary structure (DSSP, 8-state):
-HHHHHHHTT--S--EEEEEEPTT--EEETTEEEEEEEEEESS-EEEEEEEEEEGGG-TTS-HHHHHHHHHHHHHHHHIIIIIHHHHHHTT--PPPEEEEEEE-GGG-SS---SS--PPP--SS--EEEEEEE---GGG----SSPPHHHHHHHHHHHHHHHHHHTT-HHHHHHHHHHHTTS-TT-GGGS-HHHHHHHHHHHT-

Radius of gyration: 19.04 Å; Cα contacts (8 Å, |Δi|>4): 255; chains: 1; bounding box: 55×44×43 Å

Mean predicted aligned error: 7.51 Å